Protein AF-A0A258KCN8-F1 (afdb_monomer)

Nearest PDB structures (foldseek):
  7v21-assembly1_D  TM=8.436E-01  e=1.315E-02  Homo sapiens
  7ulw-assembly1_A  TM=8.092E-01  e=1.232E-02  Homo sapiens
  7v1y-assembly1_B  TM=7.866E-01  e=1.232E-02  Homo sapiens

Foldseek 3Di:
DDDDDDPVRDDDPPDPPDPPDDDPDPDDDPPVVVVVVVVVVVVVPPPDPDDPDDPDPDDPPPPPPPPPPPPPPDPFPPQDPDPDPDDVVVVVVVVVVVCVPPVCAKDWDWDDDPNHTNDTDIDHFPDPPPGHGDDSPDDDPPPPVVLVVVLVVVVVCCVVVVDPQQQQQVVVVDPDADPPRCSNRDGNVNVSD

Structure (mmCIF, N/CA/C/O backbone):
data_AF-A0A258KCN8-F1
#
_entry.id   AF-A0A258KCN8-F1
#
loop_
_atom_site.group_PDB
_atom_site.id
_atom_site.type_symbol
_atom_site.label_atom_id
_atom_site.label_alt_id
_atom_site.label_comp_id
_atom_site.label_asym_id
_atom_site.label_entity_id
_atom_site.label_seq_id
_atom_site.pdbx_PDB_ins_code
_atom_site.Cartn_x
_atom_site.Cartn_y
_atom_site.Cartn_z
_atom_site.occupancy
_atom_site.B_iso_or_equiv
_atom_site.auth_seq_id
_atom_site.auth_comp_id
_atom_site.auth_asym_id
_atom_site.auth_atom_id
_atom_site.pdbx_PDB_model_num
ATOM 1 N N . MET A 1 1 ? 23.988 46.958 19.325 1.00 47.16 1 MET A N 1
ATOM 2 C CA . MET A 1 1 ? 23.108 45.944 19.955 1.00 47.16 1 MET A CA 1
ATOM 3 C C . MET A 1 1 ? 23.119 46.147 21.466 1.00 47.16 1 MET A C 1
ATOM 5 O O . MET A 1 1 ? 24.078 45.769 22.125 1.00 47.16 1 MET A O 1
ATOM 9 N N . LEU A 1 2 ? 22.105 46.834 21.996 1.00 45.28 2 LEU A N 1
ATOM 10 C CA . LEU A 1 2 ? 22.020 47.276 23.393 1.00 45.28 2 LEU A CA 1
ATOM 11 C C . LEU A 1 2 ? 21.105 46.321 24.177 1.00 45.28 2 LEU A C 1
ATOM 13 O O . LEU A 1 2 ? 19.965 46.102 23.778 1.00 45.28 2 LEU A O 1
ATOM 17 N N . ARG A 1 3 ? 21.610 45.726 25.265 1.00 49.94 3 ARG A N 1
ATOM 18 C CA . ARG A 1 3 ? 20.815 44.900 26.195 1.00 49.94 3 ARG A CA 1
ATOM 19 C C . ARG A 1 3 ? 20.128 45.801 27.235 1.00 49.94 3 ARG A C 1
ATOM 21 O O . ARG A 1 3 ? 20.777 46.734 27.710 1.00 49.94 3 ARG A O 1
ATOM 28 N N . PRO A 1 4 ? 18.875 45.524 27.634 1.00 44.56 4 PRO A N 1
ATOM 29 C CA . PRO A 1 4 ? 18.166 46.359 28.600 1.00 44.56 4 PRO A CA 1
ATOM 30 C C . PRO A 1 4 ? 18.751 46.219 30.021 1.00 44.56 4 PRO A C 1
ATOM 32 O O . PRO A 1 4 ? 19.097 45.121 30.460 1.00 44.56 4 PRO A O 1
ATOM 35 N N . ARG A 1 5 ? 18.866 47.354 30.725 1.00 50.06 5 ARG A N 1
ATOM 36 C CA . ARG A 1 5 ? 19.244 47.521 32.145 1.00 50.06 5 ARG A CA 1
ATOM 37 C C . ARG A 1 5 ? 18.033 48.067 32.913 1.00 50.06 5 ARG A C 1
ATOM 39 O O . ARG A 1 5 ? 17.264 48.827 32.334 1.00 50.06 5 ARG A O 1
ATOM 46 N N . ASP A 1 6 ? 17.878 47.708 34.189 1.00 64.88 6 ASP A N 1
ATOM 47 C CA . ASP A 1 6 ? 16.866 48.326 35.060 1.00 64.88 6 ASP A CA 1
ATOM 48 C C . ASP A 1 6 ? 17.313 49.708 35.577 1.00 64.88 6 ASP A C 1
ATOM 50 O O . ASP A 1 6 ? 18.491 50.074 35.502 1.00 64.88 6 ASP A O 1
ATOM 54 N N . SER A 1 7 ? 16.359 50.473 36.110 1.00 59.12 7 SER A N 1
ATOM 55 C CA . SER A 1 7 ? 16.511 51.855 36.586 1.00 59.12 7 SER A CA 1
ATOM 56 C C . SER A 1 7 ? 17.339 52.021 37.872 1.00 59.12 7 SER A C 1
ATOM 58 O O . SER A 1 7 ? 17.475 53.139 38.360 1.00 59.12 7 SER A O 1
ATOM 60 N N . ALA A 1 8 ? 17.940 50.952 38.405 1.00 63.31 8 ALA A N 1
ATOM 61 C CA . ALA A 1 8 ? 18.828 50.997 39.569 1.00 63.31 8 ALA A CA 1
ATOM 62 C C . ALA A 1 8 ? 20.233 50.427 39.285 1.00 63.31 8 ALA A C 1
ATOM 64 O O . ALA A 1 8 ? 21.029 50.257 40.210 1.00 63.31 8 ALA A O 1
ATOM 65 N N . GLY A 1 9 ? 20.567 50.121 38.024 1.00 54.16 9 GLY A N 1
ATOM 66 C CA . GLY A 1 9 ? 21.931 49.777 37.606 1.00 54.16 9 GLY A CA 1
ATOM 67 C C . GLY A 1 9 ? 22.470 48.441 38.135 1.00 54.16 9 GLY A C 1
ATOM 68 O O . GLY A 1 9 ? 23.675 48.189 38.035 1.00 54.16 9 GLY A O 1
ATOM 69 N N . ARG A 1 10 ? 21.618 47.555 38.669 1.00 59.81 10 ARG A N 1
ATOM 70 C CA . ARG A 1 10 ? 22.047 46.276 39.265 1.00 59.81 10 ARG A CA 1
ATOM 71 C C . ARG A 1 10 ? 21.949 45.117 38.266 1.00 59.81 10 ARG A C 1
ATOM 73 O O . ARG A 1 10 ? 20.995 44.994 37.506 1.00 59.81 10 ARG A O 1
ATOM 80 N N . ARG A 1 11 ? 22.969 44.245 38.248 1.00 49.25 11 ARG A N 1
ATOM 81 C CA . ARG A 1 11 ? 22.990 43.034 37.404 1.00 49.25 11 ARG A CA 1
ATOM 82 C C . ARG A 1 11 ? 22.007 42.001 37.962 1.00 49.25 11 ARG A C 1
ATOM 84 O O . ARG A 1 11 ? 22.164 41.563 39.097 1.00 49.25 11 ARG A O 1
ATOM 91 N N . LEU A 1 12 ? 21.045 41.567 37.148 1.00 48.22 12 LEU A N 1
ATOM 92 C CA . LEU A 1 12 ? 20.122 40.481 37.481 1.00 48.22 12 LEU A CA 1
ATOM 93 C C . LEU A 1 12 ? 20.817 39.116 37.338 1.00 48.22 12 LEU A C 1
ATOM 95 O O . LEU A 1 12 ? 20.734 38.468 36.297 1.00 48.22 12 LEU A O 1
ATOM 99 N N . THR A 1 13 ? 21.496 38.649 38.384 1.00 45.25 13 THR A N 1
ATOM 100 C CA . THR A 1 13 ? 21.876 37.236 38.524 1.00 45.25 13 THR A CA 1
ATOM 101 C C . THR A 1 13 ? 20.732 36.482 39.199 1.00 45.25 13 THR A C 1
ATOM 103 O O . THR A 1 13 ? 20.662 36.355 40.419 1.00 45.25 13 THR A O 1
ATOM 106 N N . LYS A 1 14 ? 19.787 35.982 38.395 1.00 42.34 14 LYS A N 1
ATOM 107 C CA . LYS A 1 14 ? 18.706 35.110 38.875 1.00 42.34 14 LYS A CA 1
ATOM 108 C C . LYS A 1 14 ? 19.284 33.714 39.146 1.00 42.34 14 LYS A C 1
ATOM 110 O O . LYS A 1 14 ? 19.307 32.854 38.273 1.00 42.34 14 LYS A O 1
ATOM 115 N N . PHE A 1 15 ? 19.801 33.509 40.355 1.00 43.78 15 PHE A N 1
ATOM 116 C CA . PHE A 1 15 ? 20.176 32.191 40.867 1.00 43.78 15 PHE A CA 1
ATOM 117 C C . PHE A 1 15 ? 18.901 31.374 41.120 1.00 43.78 15 PHE A C 1
ATOM 119 O O . PHE A 1 15 ? 18.208 31.570 42.118 1.00 43.78 15 PHE A O 1
ATOM 126 N N . TYR A 1 16 ? 18.579 30.447 40.217 1.00 40.47 16 TYR A N 1
ATOM 127 C CA . TYR A 1 16 ? 17.608 29.390 40.495 1.00 40.47 16 TYR A CA 1
ATOM 128 C C . TYR A 1 16 ? 18.263 28.380 41.443 1.00 40.47 16 TYR A C 1
ATOM 130 O O . TYR A 1 16 ? 19.015 27.502 41.030 1.00 40.47 16 TYR A O 1
ATOM 138 N N . ARG A 1 17 ? 18.017 28.536 42.747 1.00 43.03 17 ARG A N 1
ATOM 139 C CA . ARG A 1 17 ? 18.417 27.559 43.762 1.00 43.03 17 ARG A CA 1
ATOM 140 C C . ARG A 1 17 ? 17.334 26.487 43.841 1.00 43.03 17 ARG A C 1
ATOM 142 O O . ARG A 1 17 ? 16.373 26.614 44.596 1.00 43.03 17 ARG A O 1
ATOM 149 N N . THR A 1 18 ? 17.470 25.445 43.031 1.00 41.31 18 THR A N 1
ATOM 150 C CA . THR A 1 18 ? 16.631 24.248 43.111 1.00 41.31 18 THR A CA 1
ATOM 151 C C . THR A 1 18 ? 16.835 23.615 44.488 1.00 41.31 18 THR A C 1
ATOM 153 O O . THR A 1 18 ? 17.945 23.203 44.830 1.00 41.31 18 THR A O 1
ATOM 156 N N . ARG A 1 19 ? 15.785 23.559 45.317 1.00 41.31 19 ARG A N 1
ATOM 157 C CA . ARG A 1 19 ? 15.800 22.734 46.531 1.00 41.31 19 ARG A CA 1
ATOM 158 C C . ARG A 1 19 ? 15.750 21.273 46.094 1.00 41.31 19 ARG A C 1
ATOM 160 O O . ARG A 1 19 ? 14.682 20.747 45.804 1.00 41.31 19 ARG A O 1
ATOM 167 N N . VAL A 1 20 ? 16.909 20.630 46.024 1.00 49.72 20 VAL A N 1
ATOM 168 C CA . VAL A 1 20 ? 17.001 19.168 46.000 1.00 49.72 20 VAL A CA 1
ATOM 169 C C . VAL A 1 20 ? 16.517 18.658 47.354 1.00 49.72 20 VAL A C 1
ATOM 171 O O . VAL A 1 20 ? 17.131 18.920 48.385 1.00 49.72 20 VAL A O 1
ATOM 174 N N . ASN A 1 21 ? 15.363 17.998 47.344 1.00 36.00 21 ASN A N 1
ATOM 175 C CA . ASN A 1 21 ? 14.762 17.372 48.510 1.00 36.00 21 ASN A CA 1
ATOM 176 C C . ASN A 1 21 ? 15.566 16.106 48.848 1.00 36.00 21 ASN A C 1
ATOM 178 O O . ASN A 1 21 ? 15.483 15.097 48.147 1.00 36.00 21 ASN A O 1
ATOM 182 N N . THR A 1 22 ? 16.402 16.171 49.880 1.00 45.72 22 THR A N 1
ATOM 183 C CA . THR A 1 22 ? 17.161 15.032 50.397 1.00 45.72 22 THR A CA 1
ATOM 184 C C . THR A 1 22 ? 16.231 14.119 51.195 1.00 45.72 22 THR A C 1
ATOM 186 O O . THR A 1 22 ? 16.030 14.293 52.394 1.00 45.72 22 THR A O 1
ATOM 189 N N . TYR A 1 23 ? 15.673 13.101 50.538 1.00 45.28 23 TYR A N 1
ATOM 190 C CA . TYR A 1 23 ? 15.066 11.968 51.234 1.00 45.28 23 TYR A CA 1
ATOM 191 C C . TYR A 1 23 ? 16.173 11.100 51.846 1.00 45.28 23 TYR A C 1
ATOM 193 O O . TYR A 1 23 ? 16.849 10.336 51.157 1.00 45.28 23 TYR A O 1
ATOM 201 N N . ALA A 1 24 ? 16.368 11.218 53.159 1.00 43.59 24 ALA A N 1
ATOM 202 C CA . ALA A 1 24 ? 17.239 10.340 53.930 1.00 43.59 24 ALA A CA 1
ATOM 203 C C . ALA A 1 24 ? 16.621 8.931 54.017 1.00 43.59 24 ALA A C 1
ATOM 205 O O . ALA A 1 24 ? 15.808 8.628 54.891 1.00 43.59 24 ALA A O 1
ATOM 206 N N . PHE A 1 25 ? 17.000 8.050 53.089 1.00 42.44 25 PHE A N 1
ATOM 207 C CA . PHE A 1 25 ? 16.607 6.643 53.102 1.00 42.44 25 PHE A CA 1
ATOM 208 C C . PHE A 1 25 ? 17.430 5.883 54.152 1.00 42.44 25 PHE A C 1
ATOM 210 O O . PHE A 1 25 ? 18.577 5.491 53.930 1.00 42.44 25 PHE A O 1
ATOM 217 N N . ARG A 1 26 ? 16.839 5.690 55.334 1.00 46.94 26 ARG A N 1
ATOM 218 C CA . ARG A 1 26 ? 17.408 4.930 56.454 1.00 46.94 26 ARG A CA 1
ATOM 219 C C . ARG A 1 26 ? 17.567 3.451 56.062 1.00 46.94 26 ARG A C 1
ATOM 221 O O . ARG A 1 26 ? 16.619 2.674 56.140 1.00 46.94 26 ARG A O 1
ATOM 228 N N . ARG A 1 27 ? 18.769 3.046 55.634 1.00 48.97 27 ARG A N 1
ATOM 229 C CA . ARG A 1 27 ? 19.100 1.647 55.303 1.00 48.97 27 ARG A CA 1
ATOM 230 C C . ARG A 1 27 ? 19.100 0.783 56.572 1.00 48.97 27 ARG A C 1
ATOM 232 O O . ARG A 1 27 ? 19.994 0.900 57.403 1.00 48.97 27 ARG A O 1
ATOM 239 N N . ARG A 1 28 ? 18.110 -0.106 56.717 1.00 56.22 28 ARG A N 1
ATOM 240 C CA . ARG A 1 28 ? 18.163 -1.229 57.673 1.00 56.22 28 ARG A CA 1
ATOM 241 C C . ARG A 1 28 ? 18.931 -2.402 57.035 1.00 56.22 28 ARG A C 1
ATOM 243 O O . ARG A 1 28 ? 18.707 -2.681 55.856 1.00 56.22 28 ARG A O 1
ATOM 250 N N . PRO A 1 29 ? 19.825 -3.092 57.761 1.00 43.72 29 PRO A N 1
ATOM 251 C CA . PRO A 1 29 ? 20.709 -4.092 57.169 1.00 43.72 29 PRO A CA 1
ATOM 252 C C . PRO A 1 29 ? 19.953 -5.419 56.930 1.00 43.72 29 PRO A C 1
ATOM 254 O O . PRO A 1 29 ? 19.436 -6.027 57.865 1.00 43.72 29 PRO A O 1
ATOM 257 N N . ARG A 1 30 ? 19.889 -5.871 55.665 1.00 59.44 30 ARG A N 1
ATOM 258 C CA . ARG A 1 30 ? 19.109 -7.040 55.170 1.00 59.44 30 ARG A CA 1
ATOM 259 C C . ARG A 1 30 ? 19.864 -8.384 55.196 1.00 59.44 30 ARG A C 1
ATOM 261 O O . ARG A 1 30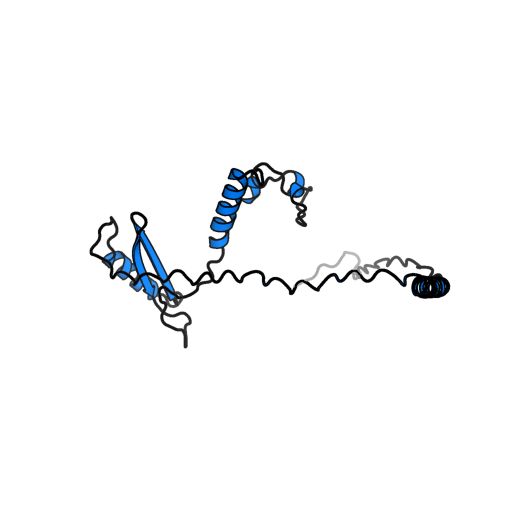 ? 19.440 -9.352 54.578 1.00 59.44 30 ARG A O 1
ATOM 268 N N . TRP A 1 31 ? 20.977 -8.468 55.913 1.00 52.16 31 TRP A N 1
ATOM 269 C CA . TRP A 1 31 ? 21.798 -9.681 56.030 1.00 52.16 31 TRP A CA 1
ATOM 270 C C . TRP A 1 31 ? 21.133 -10.842 56.793 1.00 52.16 31 TRP A C 1
ATOM 272 O O . TRP A 1 31 ? 21.469 -11.995 56.555 1.00 52.16 31 TRP A O 1
ATOM 282 N N . ARG A 1 32 ? 20.133 -10.578 57.647 1.00 53.28 32 ARG A N 1
ATOM 283 C CA . ARG A 1 32 ? 19.445 -11.636 58.418 1.00 53.28 32 ARG A CA 1
ATOM 284 C C . ARG A 1 32 ? 18.395 -12.413 57.610 1.00 53.28 32 ARG A C 1
ATOM 286 O O . ARG A 1 32 ? 18.077 -13.539 57.964 1.00 53.28 32 ARG A O 1
ATOM 293 N N . THR A 1 33 ? 17.888 -11.853 56.508 1.00 53.00 33 THR A N 1
ATOM 294 C CA . THR A 1 33 ? 16.884 -12.515 55.650 1.00 53.00 33 THR A CA 1
ATOM 295 C C . THR A 1 33 ? 17.495 -13.420 54.581 1.00 53.00 33 THR A C 1
ATOM 297 O O . THR A 1 33 ? 16.805 -14.290 54.065 1.00 53.00 33 THR A O 1
ATOM 300 N N . ALA A 1 34 ? 18.783 -13.253 54.265 1.00 51.50 34 ALA A N 1
ATOM 301 C CA . ALA A 1 34 ? 19.470 -14.102 53.292 1.00 51.50 34 ALA A CA 1
ATOM 302 C C . ALA A 1 34 ? 19.767 -15.509 53.849 1.00 51.50 34 ALA A C 1
ATOM 304 O O . ALA A 1 34 ? 19.692 -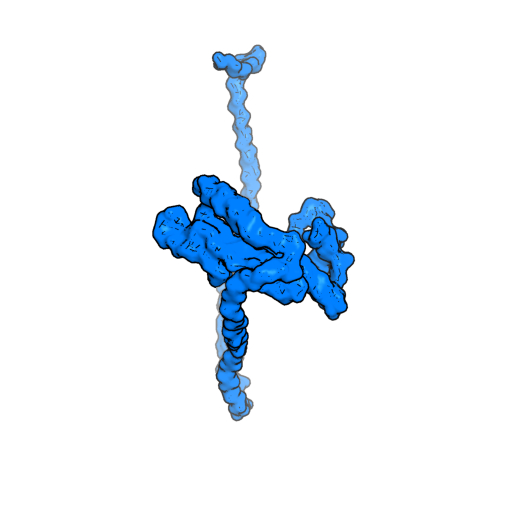16.487 53.115 1.00 51.50 34 ALA A O 1
ATOM 305 N N . ALA A 1 35 ? 20.026 -15.631 55.156 1.00 51.53 35 ALA A N 1
ATOM 306 C CA . ALA A 1 35 ? 20.353 -16.912 55.788 1.00 51.53 35 ALA A CA 1
ATOM 307 C C . ALA A 1 35 ? 19.143 -17.860 55.926 1.00 51.53 35 ALA A C 1
ATOM 309 O O . ALA A 1 35 ? 19.304 -19.075 55.862 1.00 51.53 35 ALA A O 1
ATOM 310 N N . ALA A 1 36 ? 17.925 -17.325 56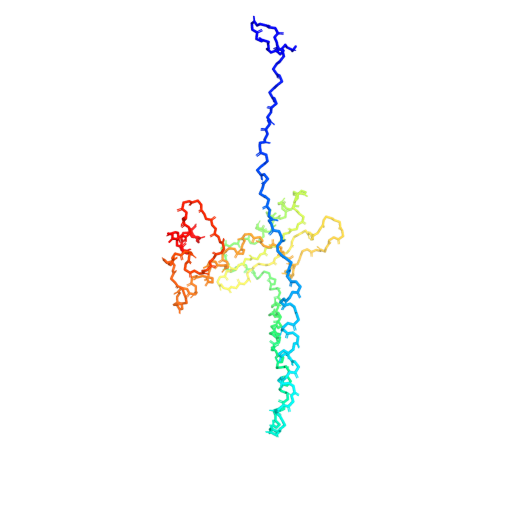.063 1.00 49.41 36 ALA A N 1
ATOM 311 C CA . ALA A 1 36 ? 16.719 -18.139 56.244 1.00 49.41 36 ALA A CA 1
ATOM 312 C C . ALA A 1 36 ? 16.231 -18.803 54.941 1.00 49.41 36 ALA A C 1
ATOM 314 O O . ALA A 1 36 ? 15.668 -19.892 54.983 1.00 49.41 36 ALA A O 1
ATOM 315 N N . VAL A 1 37 ? 16.477 -18.186 53.779 1.00 53.41 37 VAL A N 1
ATOM 316 C CA . VAL A 1 37 ? 16.050 -18.735 52.476 1.00 53.41 37 VAL A CA 1
ATOM 317 C C . VAL A 1 37 ? 16.949 -19.895 52.034 1.00 53.41 37 VAL A C 1
ATOM 319 O O . VAL A 1 37 ? 16.462 -20.860 51.452 1.00 53.41 37 VAL A O 1
ATOM 322 N N . VAL A 1 38 ? 18.242 -19.859 52.375 1.00 54.91 38 VAL A N 1
ATOM 323 C CA . VAL A 1 38 ? 19.197 -20.923 52.012 1.00 54.91 38 VAL A CA 1
ATOM 324 C C . VAL A 1 38 ? 18.914 -22.231 52.770 1.00 54.91 38 VAL A C 1
ATOM 326 O O . VAL A 1 38 ? 19.078 -23.309 52.205 1.00 54.91 38 VAL A O 1
ATOM 329 N N . ALA A 1 39 ? 18.406 -22.165 54.005 1.00 49.97 39 ALA A N 1
ATOM 330 C CA . ALA A 1 39 ? 18.105 -23.359 54.802 1.00 49.97 39 ALA A CA 1
ATOM 331 C C . ALA A 1 39 ? 16.847 -24.123 54.331 1.00 49.97 39 ALA A C 1
ATOM 333 O O . ALA A 1 39 ? 16.797 -25.346 54.440 1.00 49.97 39 ALA A O 1
ATOM 334 N N . VAL A 1 40 ? 15.848 -23.436 53.761 1.00 53.16 40 VAL A N 1
ATOM 335 C CA . VAL A 1 40 ? 14.601 -24.080 53.294 1.00 53.16 40 VAL A CA 1
ATOM 336 C C . VAL A 1 40 ? 14.809 -24.837 51.976 1.00 53.16 40 VAL A C 1
ATOM 338 O O . VAL A 1 40 ? 14.207 -25.888 51.770 1.00 53.16 40 VAL A O 1
ATOM 341 N N . VAL A 1 41 ? 15.722 -24.374 51.115 1.00 53.62 41 VAL A N 1
ATOM 342 C CA . VAL A 1 41 ? 16.049 -25.061 49.851 1.00 53.62 41 VAL A CA 1
ATOM 343 C C . VAL A 1 41 ? 16.805 -26.377 50.096 1.00 53.62 41 VAL A C 1
ATOM 345 O O . VAL A 1 41 ? 16.635 -27.327 49.337 1.00 53.62 41 VAL A O 1
ATOM 348 N N . ALA A 1 42 ? 17.569 -26.486 51.188 1.00 48.00 42 ALA A N 1
ATOM 349 C CA . ALA A 1 42 ? 18.304 -27.706 51.529 1.00 48.00 42 ALA A CA 1
ATOM 350 C C . ALA A 1 42 ? 17.422 -28.819 52.140 1.00 48.00 42 ALA A C 1
ATOM 352 O O . ALA A 1 42 ? 17.746 -29.995 51.999 1.00 48.00 42 ALA A O 1
ATOM 353 N N . ALA A 1 43 ? 16.293 -28.482 52.778 1.00 46.59 43 ALA A N 1
ATOM 354 C CA . ALA A 1 43 ? 15.449 -29.457 53.484 1.00 46.59 43 ALA A CA 1
ATOM 355 C C . ALA A 1 43 ? 14.399 -30.161 52.597 1.00 46.59 43 ALA A C 1
ATOM 357 O O . ALA A 1 43 ? 13.915 -31.230 52.958 1.00 46.59 43 ALA A O 1
ATOM 358 N N . VAL A 1 44 ? 14.073 -29.619 51.418 1.00 51.75 44 VAL A N 1
ATOM 359 C CA . VAL A 1 44 ? 13.162 -30.280 50.453 1.00 51.75 44 VAL A CA 1
ATOM 360 C C . VAL A 1 44 ? 13.914 -31.271 49.542 1.00 51.75 44 VAL A C 1
ATOM 362 O O . VAL A 1 44 ? 13.303 -32.094 48.868 1.00 51.75 44 VAL A O 1
ATOM 365 N N . GLY A 1 45 ? 15.252 -31.272 49.578 1.00 42.91 45 GLY A N 1
ATOM 366 C CA . GLY A 1 45 ? 16.107 -32.141 48.762 1.00 42.91 45 GLY A CA 1
ATOM 367 C C . GLY A 1 45 ? 16.246 -33.602 49.217 1.00 42.91 45 GLY A C 1
ATOM 368 O O . GLY A 1 45 ? 16.980 -34.340 48.569 1.00 42.91 45 GLY A O 1
ATOM 369 N N . ALA A 1 46 ? 15.588 -34.046 50.297 1.00 47.25 46 ALA A N 1
ATOM 370 C CA . ALA A 1 46 ? 15.880 -35.355 50.907 1.00 47.25 46 ALA A CA 1
ATOM 371 C C . ALA A 1 46 ? 14.678 -36.295 51.154 1.00 47.25 46 ALA A C 1
ATOM 373 O O . ALA A 1 46 ? 14.868 -37.354 51.745 1.00 47.25 46 ALA A O 1
ATOM 374 N N . ALA A 1 47 ? 13.457 -35.980 50.699 1.00 51.00 47 ALA A N 1
ATOM 375 C CA . ALA A 1 47 ? 12.269 -36.797 51.016 1.00 51.00 47 ALA A CA 1
ATOM 376 C C . ALA A 1 47 ? 11.322 -37.041 49.823 1.00 51.00 47 ALA A C 1
ATOM 378 O O . ALA A 1 47 ? 10.116 -36.839 49.922 1.00 51.00 47 ALA A O 1
ATOM 379 N N . GLY A 1 48 ? 11.863 -37.489 48.687 1.00 40.00 48 GLY A N 1
ATOM 380 C CA . GLY A 1 48 ? 11.063 -37.789 47.493 1.00 40.00 48 GLY A CA 1
ATOM 381 C C . GLY A 1 48 ? 11.695 -38.814 46.555 1.00 40.00 48 GLY A C 1
ATOM 382 O O . GLY A 1 48 ? 11.711 -38.607 45.346 1.00 40.00 48 GLY A O 1
ATOM 383 N N . LEU A 1 49 ? 12.256 -39.904 47.091 1.00 49.09 49 LEU A N 1
ATOM 384 C CA . LEU A 1 49 ? 12.523 -41.107 46.298 1.00 49.09 49 LEU A CA 1
ATOM 385 C C . LEU A 1 49 ? 11.220 -41.912 46.154 1.00 49.09 49 LEU A C 1
ATOM 387 O O . LEU A 1 49 ? 10.495 -42.084 47.128 1.00 49.09 49 LEU A O 1
ATOM 391 N N . THR A 1 50 ? 11.006 -42.479 44.962 1.00 49.56 50 THR A N 1
ATOM 392 C CA . THR A 1 50 ? 9.906 -43.372 44.524 1.00 49.56 50 THR A CA 1
ATOM 393 C C . THR A 1 50 ? 8.659 -42.681 43.945 1.00 49.56 50 THR A C 1
ATOM 395 O O . THR A 1 50 ? 7.704 -42.385 44.640 1.00 49.56 50 THR A O 1
ATOM 398 N N . VAL A 1 51 ? 8.677 -42.385 42.637 1.00 46.06 51 VAL A N 1
ATOM 399 C CA . VAL A 1 51 ? 7.972 -43.122 41.560 1.00 46.06 51 VAL A CA 1
ATOM 400 C C . VAL A 1 51 ? 8.544 -42.602 40.232 1.00 46.06 51 VAL A C 1
ATOM 402 O O . VAL A 1 51 ? 8.104 -41.592 39.690 1.00 46.06 51 VAL A O 1
ATOM 405 N N . SER A 1 52 ? 9.558 -43.292 39.699 1.00 43.88 52 SER A N 1
ATOM 406 C CA . SER A 1 52 ? 9.979 -43.124 38.302 1.00 43.88 52 SER A CA 1
ATOM 407 C C . SER A 1 52 ? 8.913 -43.741 37.398 1.00 43.88 52 SER A C 1
ATOM 409 O O . SER A 1 52 ? 8.940 -44.934 37.108 1.00 43.88 52 SER A O 1
ATOM 411 N N . ARG A 1 53 ? 7.949 -42.926 36.961 1.00 41.56 53 ARG A N 1
ATOM 412 C CA . ARG A 1 53 ? 7.194 -43.186 35.732 1.00 41.56 53 ARG A CA 1
ATOM 413 C C . ARG A 1 53 ? 7.923 -42.469 34.604 1.00 41.56 53 ARG A C 1
ATOM 415 O O . ARG A 1 53 ? 8.051 -41.249 34.627 1.00 41.56 53 ARG A O 1
ATOM 422 N N . CYS A 1 54 ? 8.424 -43.246 33.649 1.00 38.84 54 CYS A N 1
ATOM 423 C CA . CYS A 1 54 ? 9.078 -42.769 32.440 1.00 38.84 54 CYS A CA 1
ATOM 424 C C . CYS A 1 54 ? 8.147 -41.834 31.657 1.00 38.84 54 CYS A C 1
ATOM 426 O O . CYS A 1 54 ? 7.301 -42.283 30.888 1.00 38.84 54 CYS A O 1
ATOM 428 N N . VAL A 1 55 ? 8.321 -40.527 31.835 1.00 44.72 55 VAL A N 1
ATOM 429 C CA . VAL A 1 55 ? 7.880 -39.527 30.866 1.00 44.72 55 VAL A CA 1
ATOM 430 C C . VAL A 1 55 ? 9.055 -39.334 29.919 1.00 44.72 55 VAL A C 1
ATOM 432 O O . VAL A 1 55 ? 10.048 -38.692 30.254 1.00 44.72 55 VAL A O 1
ATOM 435 N N . ALA A 1 56 ? 8.978 -39.987 28.761 1.00 49.38 56 ALA A N 1
ATOM 436 C CA . ALA A 1 56 ? 9.935 -39.793 27.684 1.00 49.38 56 ALA A CA 1
ATOM 437 C C . ALA A 1 56 ? 9.923 -38.313 27.252 1.00 49.38 56 ALA A C 1
ATOM 439 O O . ALA A 1 56 ? 8.838 -37.745 27.083 1.00 49.38 56 ALA A O 1
ATOM 440 N N . PRO A 1 57 ? 11.083 -37.664 27.058 1.00 43.09 57 PRO A N 1
ATOM 441 C CA . PRO A 1 57 ? 11.115 -36.301 26.554 1.00 43.09 57 PRO A CA 1
ATOM 442 C C . PRO A 1 57 ? 10.601 -36.299 25.108 1.00 43.09 57 PRO A C 1
ATOM 444 O O . PRO A 1 57 ? 11.255 -36.816 24.201 1.00 43.09 57 PRO A O 1
ATOM 447 N N . LYS A 1 58 ? 9.409 -35.730 24.886 1.00 31.91 58 LYS A N 1
ATOM 448 C CA . LYS A 1 58 ? 8.890 -35.457 23.542 1.00 31.91 58 LYS A CA 1
ATOM 449 C C . LYS A 1 58 ? 9.849 -34.448 22.898 1.00 31.91 58 LYS A C 1
ATOM 451 O O . LYS A 1 58 ? 9.933 -33.302 23.336 1.00 31.91 58 LYS A O 1
ATOM 456 N N . LYS A 1 59 ? 10.625 -34.922 21.917 1.00 29.66 59 LYS A N 1
ATOM 457 C CA . LYS A 1 59 ? 11.486 -34.134 21.020 1.00 29.66 5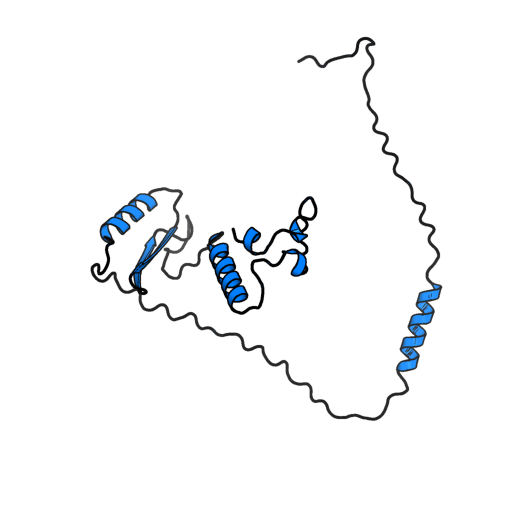9 LYS A CA 1
ATOM 458 C C . LYS A 1 59 ? 10.752 -32.838 20.644 1.00 29.66 59 LYS A C 1
ATOM 460 O O . LYS A 1 59 ? 9.563 -32.948 20.343 1.00 29.66 59 LYS A O 1
ATOM 465 N N . PRO A 1 60 ? 11.401 -31.655 20.671 1.00 39.94 60 PRO A N 1
ATOM 466 C CA . PRO A 1 60 ? 10.748 -30.414 20.284 1.00 39.94 60 PRO A CA 1
ATOM 467 C C . PRO A 1 60 ? 10.165 -30.621 18.893 1.00 39.94 60 PRO A C 1
ATOM 469 O O . PRO A 1 60 ? 10.883 -30.863 17.921 1.00 39.94 60 PRO A O 1
ATOM 472 N N . GLU A 1 61 ? 8.840 -30.647 18.869 1.00 40.44 61 GLU A N 1
ATOM 473 C CA . GLU A 1 61 ? 8.025 -30.730 17.680 1.00 40.44 61 GLU A CA 1
ATOM 474 C C . GLU A 1 61 ? 8.367 -29.464 16.915 1.00 40.44 61 GLU A C 1
ATOM 476 O O . GLU A 1 61 ? 8.028 -28.358 17.333 1.00 40.44 61 GLU A O 1
ATOM 481 N N . GLN A 1 62 ? 9.203 -29.639 15.889 1.00 42.50 62 GLN A N 1
ATOM 482 C CA . GLN A 1 62 ? 9.521 -28.611 14.923 1.00 42.50 62 GLN A CA 1
ATOM 483 C C . GLN A 1 62 ? 8.187 -28.019 14.501 1.00 42.50 62 GLN A C 1
ATOM 485 O O . GLN A 1 62 ? 7.418 -28.675 13.800 1.00 42.50 62 GLN A O 1
ATOM 490 N N . THR A 1 63 ? 7.913 -26.797 14.958 1.00 40.09 63 THR A N 1
ATOM 491 C CA . THR A 1 63 ? 6.964 -25.907 14.313 1.00 40.09 63 THR A CA 1
ATOM 492 C C . THR A 1 63 ? 7.333 -25.976 12.849 1.00 40.09 63 THR A C 1
ATOM 494 O O . THR A 1 63 ? 8.426 -25.542 12.475 1.00 40.09 63 THR A O 1
ATOM 497 N N . ALA A 1 64 ? 6.499 -26.665 12.070 1.00 38.94 64 ALA A N 1
ATOM 498 C CA . ALA A 1 64 ? 6.712 -26.838 10.655 1.00 38.94 64 ALA A CA 1
ATOM 499 C C . ALA A 1 64 ? 6.966 -25.438 10.114 1.00 38.94 64 ALA A C 1
ATOM 501 O O . ALA A 1 64 ? 6.098 -24.565 10.188 1.00 38.94 64 ALA A O 1
ATOM 502 N N . ALA A 1 65 ? 8.199 -25.202 9.668 1.00 39.09 65 ALA A N 1
ATOM 503 C CA . ALA A 1 65 ? 8.484 -24.052 8.852 1.00 39.09 65 ALA A CA 1
ATOM 504 C C . ALA A 1 65 ? 7.444 -24.125 7.741 1.00 39.09 65 ALA A C 1
ATOM 506 O O . ALA A 1 65 ? 7.384 -25.124 7.019 1.00 39.09 65 ALA A O 1
ATOM 507 N N . VAL A 1 66 ? 6.574 -23.121 7.672 1.00 39.72 66 VAL A N 1
ATOM 508 C CA . VAL A 1 66 ? 5.732 -22.910 6.508 1.00 39.72 66 VAL A CA 1
ATOM 509 C C . VAL A 1 66 ? 6.722 -22.660 5.380 1.00 39.72 66 VAL A C 1
ATOM 511 O O . VAL A 1 66 ? 7.152 -21.537 5.136 1.00 39.72 66 VAL A O 1
ATOM 514 N N . SER A 1 67 ? 7.162 -23.740 4.737 1.00 44.50 67 SER A N 1
ATOM 515 C CA . SER A 1 67 ? 7.810 -23.703 3.442 1.00 44.50 67 SER A CA 1
ATOM 516 C C . SER A 1 67 ? 6.695 -23.405 2.452 1.00 44.50 67 SER A C 1
ATOM 518 O O . SER A 1 67 ? 6.244 -24.255 1.692 1.00 44.50 67 SER A O 1
ATOM 520 N N . ALA A 1 68 ? 6.181 -22.178 2.525 1.00 48.69 68 ALA A N 1
ATOM 521 C CA . ALA A 1 68 ? 5.556 -21.567 1.380 1.00 48.69 68 ALA A CA 1
ATOM 522 C C . ALA A 1 68 ? 6.714 -21.323 0.417 1.00 48.69 68 ALA A C 1
ATOM 524 O O . ALA A 1 68 ? 7.419 -20.317 0.509 1.00 48.69 68 ALA A O 1
ATOM 525 N N . ALA A 1 69 ? 6.965 -22.297 -0.460 1.00 42.12 69 ALA A N 1
ATOM 526 C CA . ALA A 1 69 ? 7.644 -21.997 -1.705 1.00 42.12 69 ALA A CA 1
ATOM 527 C C . ALA A 1 69 ? 6.962 -20.737 -2.268 1.00 42.12 69 ALA A C 1
ATOM 529 O O . ALA A 1 69 ? 5.724 -20.704 -2.292 1.00 42.12 69 ALA A O 1
ATOM 530 N N . PRO A 1 70 ? 7.712 -19.680 -2.636 1.00 49.59 70 PRO A N 1
ATOM 531 C CA . PRO A 1 70 ? 7.094 -18.528 -3.270 1.00 49.59 70 PRO A CA 1
ATOM 532 C C . PRO A 1 70 ? 6.271 -19.065 -4.444 1.00 49.59 70 PRO A C 1
ATOM 534 O O . PRO A 1 70 ? 6.773 -19.952 -5.147 1.00 49.59 70 PRO A O 1
ATOM 537 N N . PRO A 1 71 ? 5.010 -18.623 -4.629 1.00 53.72 71 PRO A N 1
ATOM 538 C CA . PRO A 1 71 ? 4.254 -19.028 -5.802 1.00 53.72 71 PRO A CA 1
ATOM 539 C C . PRO A 1 71 ? 5.163 -18.763 -6.992 1.00 53.72 71 PRO A C 1
ATOM 541 O O . PRO A 1 71 ? 5.690 -17.655 -7.122 1.00 53.72 71 PRO A O 1
ATOM 544 N N . ALA A 1 72 ? 5.443 -19.811 -7.772 1.00 46.38 72 ALA A N 1
ATOM 545 C CA . ALA A 1 72 ? 6.245 -19.669 -8.969 1.00 46.38 72 ALA A CA 1
ATOM 546 C C . ALA A 1 72 ? 5.602 -18.534 -9.759 1.00 46.38 72 ALA A C 1
ATOM 548 O O . ALA A 1 72 ? 4.435 -18.640 -10.145 1.00 46.38 72 ALA A O 1
ATOM 549 N N . LEU A 1 73 ? 6.323 -17.418 -9.886 1.00 47.00 73 LEU A N 1
ATOM 550 C CA . LEU A 1 73 ? 5.884 -16.296 -10.693 1.00 47.00 73 LEU A CA 1
ATOM 551 C C . LEU A 1 73 ? 5.668 -16.891 -12.075 1.00 47.00 73 LEU A C 1
ATOM 553 O O . LEU A 1 73 ? 6.620 -17.347 -12.712 1.00 47.00 73 LEU A O 1
ATOM 557 N N . ALA A 1 74 ? 4.399 -17.006 -12.474 1.00 52.72 74 ALA A N 1
ATOM 558 C CA . ALA A 1 74 ? 4.064 -17.449 -13.811 1.00 52.72 74 ALA A CA 1
ATOM 559 C C . ALA A 1 74 ? 4.903 -16.605 -14.781 1.00 52.72 74 ALA A C 1
ATOM 561 O O . ALA A 1 74 ? 5.071 -15.406 -14.520 1.00 52.72 74 ALA A O 1
ATOM 562 N N . PRO A 1 75 ? 5.482 -17.210 -15.836 1.00 46.88 75 PRO A N 1
ATOM 563 C CA . PRO A 1 75 ? 6.326 -16.479 -16.766 1.00 46.88 75 PRO A CA 1
ATOM 564 C C . PRO A 1 75 ? 5.592 -15.211 -17.179 1.00 46.88 75 PRO A C 1
ATOM 566 O O . PRO A 1 75 ? 4.418 -15.284 -17.545 1.00 46.88 75 PRO A O 1
ATOM 569 N N . LEU A 1 76 ? 6.271 -14.066 -17.028 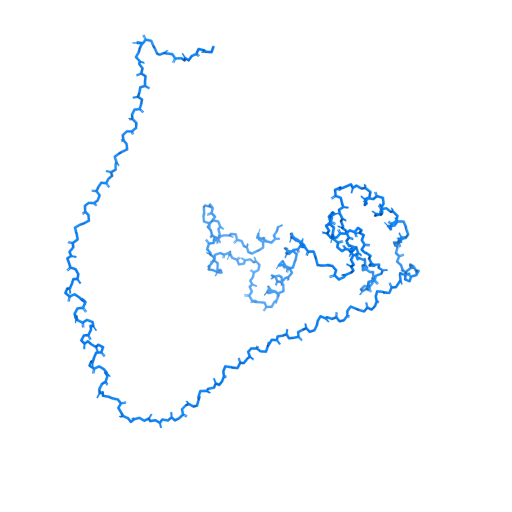1.00 48.88 76 LEU A N 1
ATOM 570 C CA . LEU A 1 76 ? 5.752 -12.754 -17.393 1.00 48.88 76 LEU A CA 1
ATOM 571 C C . LEU A 1 76 ? 5.190 -12.878 -18.807 1.00 48.88 76 LEU A C 1
ATOM 573 O O . LEU A 1 76 ? 5.945 -13.003 -19.772 1.00 48.88 76 LEU A O 1
ATOM 577 N N . VAL A 1 77 ? 3.864 -12.930 -18.914 1.00 51.56 77 VAL A N 1
ATOM 578 C CA . VAL A 1 77 ? 3.193 -12.965 -20.204 1.00 51.56 77 VAL A CA 1
ATOM 579 C C . VAL A 1 77 ? 3.595 -11.656 -20.869 1.00 51.56 77 VAL A C 1
ATOM 581 O O . VAL A 1 77 ? 3.300 -10.578 -20.349 1.00 51.56 77 VAL A O 1
ATOM 584 N N . ALA A 1 78 ? 4.367 -11.747 -21.958 1.00 52.94 78 ALA A N 1
ATOM 585 C CA . ALA A 1 78 ? 4.629 -10.600 -22.817 1.00 52.94 78 ALA A CA 1
ATOM 586 C C . ALA A 1 78 ? 3.272 -9.954 -23.104 1.00 52.94 78 ALA A C 1
ATOM 588 O O . ALA A 1 78 ? 2.344 -10.720 -23.359 1.00 52.94 78 ALA A O 1
ATOM 589 N N . PRO A 1 79 ? 3.127 -8.619 -23.003 1.00 52.94 79 PRO A N 1
ATOM 590 C CA . PRO A 1 79 ? 1.821 -7.973 -23.018 1.00 52.94 79 PRO A CA 1
ATOM 591 C C . PRO A 1 79 ? 1.067 -8.441 -24.257 1.00 52.94 79 PRO A C 1
ATOM 593 O O . PRO A 1 79 ? 1.378 -8.025 -25.377 1.00 52.94 79 PRO A O 1
ATOM 596 N N . GLU A 1 80 ? 0.128 -9.371 -24.063 1.00 52.31 80 GLU A N 1
ATOM 597 C CA . GLU A 1 80 ? -0.756 -9.784 -25.132 1.00 52.31 80 GLU A CA 1
ATOM 598 C C . GLU A 1 80 ? -1.494 -8.517 -25.520 1.00 52.31 80 GLU A C 1
ATOM 600 O O . GLU A 1 80 ? -1.980 -7.783 -24.658 1.00 52.31 80 GLU A O 1
ATOM 605 N N . THR A 1 81 ? -1.474 -8.214 -26.813 1.00 50.72 81 THR A N 1
ATOM 606 C CA . THR A 1 81 ? -2.159 -7.076 -27.418 1.00 50.72 81 THR A CA 1
ATOM 607 C C . THR A 1 81 ? -3.469 -6.792 -26.692 1.00 50.72 81 THR A C 1
ATOM 609 O O . THR A 1 81 ? -4.363 -7.636 -26.701 1.00 50.72 81 THR A O 1
ATOM 612 N N . SER A 1 82 ? -3.492 -5.634 -26.026 1.00 52.38 82 SER A N 1
ATOM 613 C CA . SER A 1 82 ? -4.570 -5.049 -25.232 1.00 52.38 82 SER A CA 1
ATOM 614 C C . SER A 1 82 ? -5.910 -5.796 -25.295 1.00 52.38 82 SER A C 1
ATOM 616 O O . SER A 1 82 ? -6.635 -5.710 -26.285 1.00 52.38 82 SER A O 1
ATOM 618 N N . ARG A 1 83 ? -6.262 -6.486 -24.205 1.00 59.00 83 ARG A N 1
ATOM 619 C CA . ARG A 1 83 ? -7.658 -6.853 -23.906 1.00 59.00 83 ARG A CA 1
ATOM 620 C C . ARG A 1 83 ? -8.365 -5.782 -23.055 1.00 59.00 83 ARG A C 1
ATOM 622 O O . ARG A 1 83 ? -9.527 -5.962 -22.714 1.00 59.00 83 ARG A O 1
ATOM 629 N N . GLY A 1 84 ? -7.672 -4.690 -22.724 1.00 62.44 84 GLY A N 1
ATOM 630 C CA . GLY A 1 84 ? -8.074 -3.688 -21.740 1.00 62.44 84 GLY A CA 1
ATOM 631 C C . GLY A 1 84 ? -8.265 -2.283 -22.310 1.00 62.44 84 GLY A C 1
ATOM 632 O O . GLY A 1 84 ? -7.982 -2.012 -23.476 1.00 62.44 84 GLY A O 1
ATOM 633 N N . GLN A 1 85 ? -8.735 -1.349 -21.481 1.00 75.44 85 GLN A N 1
ATOM 634 C CA . GLN A 1 85 ? -8.920 0.057 -21.888 1.00 75.44 85 GLN A CA 1
ATOM 635 C C . GLN A 1 85 ? -7.602 0.855 -21.921 1.00 75.44 85 GLN A C 1
ATOM 637 O O . GLN A 1 85 ? -7.587 2.028 -22.294 1.00 75.44 85 GLN A O 1
ATOM 642 N N . ILE A 1 86 ? -6.493 0.238 -21.510 1.00 87.44 86 ILE A N 1
ATOM 643 C CA . ILE A 1 86 ? -5.206 0.900 -21.306 1.00 87.44 86 ILE A CA 1
ATOM 644 C C . ILE A 1 86 ? -4.299 0.686 -22.524 1.00 87.44 86 ILE A C 1
ATOM 646 O O . ILE A 1 86 ?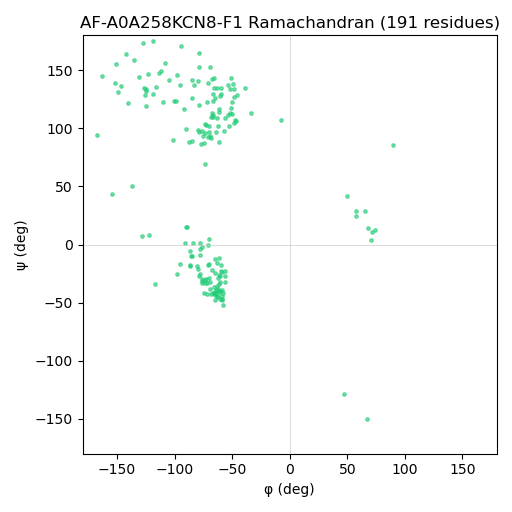 -3.968 -0.440 -22.893 1.00 87.44 86 ILE A O 1
ATOM 650 N N . ASP A 1 87 ? -3.823 1.780 -23.123 1.00 91.44 87 ASP A N 1
ATOM 651 C CA . ASP A 1 87 ? -2.748 1.724 -24.117 1.00 91.44 87 ASP A CA 1
ATOM 652 C C . ASP A 1 87 ? -1.387 1.584 -23.416 1.00 91.44 87 ASP A C 1
ATOM 654 O O . ASP A 1 87 ? -0.778 2.556 -22.955 1.00 91.44 87 ASP A O 1
ATOM 658 N N . TYR A 1 88 ? -0.894 0.347 -23.352 1.00 91.94 88 TYR A N 1
ATOM 659 C CA . TYR A 1 88 ? 0.377 0.016 -22.712 1.00 91.94 88 TYR A CA 1
ATOM 660 C C . TYR A 1 88 ? 1.605 0.627 -23.389 1.00 91.94 88 TYR A C 1
ATOM 662 O O . TYR A 1 88 ? 2.614 0.838 -22.718 1.00 91.94 88 TYR A O 1
ATOM 670 N N . ARG A 1 89 ? 1.546 0.951 -24.688 1.00 92.38 89 ARG A N 1
ATOM 671 C CA . ARG A 1 89 ? 2.665 1.615 -25.377 1.00 92.38 89 ARG A CA 1
ATOM 672 C C . ARG A 1 89 ? 2.773 3.062 -24.925 1.00 92.38 89 ARG A C 1
ATOM 674 O O . ARG A 1 89 ? 3.870 3.538 -24.641 1.00 92.38 89 ARG A O 1
ATOM 681 N N . VAL A 1 90 ? 1.633 3.743 -24.814 1.00 94.38 90 VAL A N 1
ATOM 682 C CA . VAL A 1 90 ? 1.572 5.113 -24.291 1.00 94.38 90 VAL A CA 1
ATOM 683 C C . VAL A 1 90 ? 1.952 5.148 -22.811 1.00 94.38 90 VAL A C 1
ATOM 685 O O . VAL A 1 90 ? 2.709 6.031 -22.406 1.00 94.38 90 VAL A O 1
ATOM 688 N N . LEU A 1 91 ? 1.479 4.186 -22.010 1.00 93.94 91 LEU A N 1
ATOM 689 C CA . LEU A 1 91 ? 1.874 4.047 -20.606 1.00 93.94 91 LEU A CA 1
ATOM 690 C C . LEU A 1 91 ? 3.394 3.877 -20.474 1.00 93.94 91 LEU A C 1
ATOM 692 O O . LEU A 1 91 ? 4.029 4.641 -19.748 1.00 93.94 91 LEU A O 1
ATOM 696 N N . ASP A 1 92 ? 3.979 2.931 -21.214 1.00 94.81 92 ASP A N 1
ATOM 697 C CA . ASP A 1 92 ? 5.418 2.662 -21.193 1.00 94.81 92 ASP A CA 1
ATOM 698 C C . ASP A 1 92 ? 6.232 3.898 -21.588 1.00 94.81 92 ASP A C 1
ATOM 700 O O . ASP A 1 92 ? 7.154 4.283 -20.872 1.00 94.81 92 ASP A O 1
ATOM 704 N N . ALA A 1 93 ? 5.853 4.577 -22.674 1.00 95.50 93 ALA A N 1
ATOM 705 C CA . ALA A 1 93 ? 6.529 5.791 -23.127 1.00 95.50 93 ALA A CA 1
ATOM 706 C C . ALA A 1 93 ? 6.485 6.915 -22.077 1.00 95.50 93 ALA A C 1
ATOM 708 O O . ALA A 1 93 ? 7.491 7.589 -21.848 1.00 95.50 93 ALA A O 1
ATOM 709 N N . ARG A 1 94 ? 5.345 7.099 -21.397 1.00 95.69 94 ARG A N 1
ATOM 710 C CA . ARG A 1 94 ? 5.213 8.084 -20.313 1.00 95.69 94 ARG A CA 1
ATOM 711 C C . ARG A 1 94 ? 6.097 7.738 -19.123 1.00 95.69 94 ARG A C 1
ATOM 713 O O . ARG A 1 94 ? 6.762 8.624 -18.595 1.00 95.69 94 ARG A O 1
ATOM 720 N N . ILE A 1 95 ? 6.140 6.469 -18.719 1.00 96.06 95 ILE A N 1
ATOM 721 C CA . ILE A 1 95 ? 6.996 6.029 -17.614 1.00 96.06 95 ILE A CA 1
ATOM 722 C C . ILE A 1 95 ? 8.467 6.234 -17.962 1.00 96.06 95 ILE A C 1
ATOM 724 O O . ILE A 1 95 ? 9.200 6.799 -17.158 1.00 96.06 95 ILE A O 1
ATOM 728 N N . GLN A 1 96 ? 8.892 5.863 -19.171 1.00 94.81 96 GLN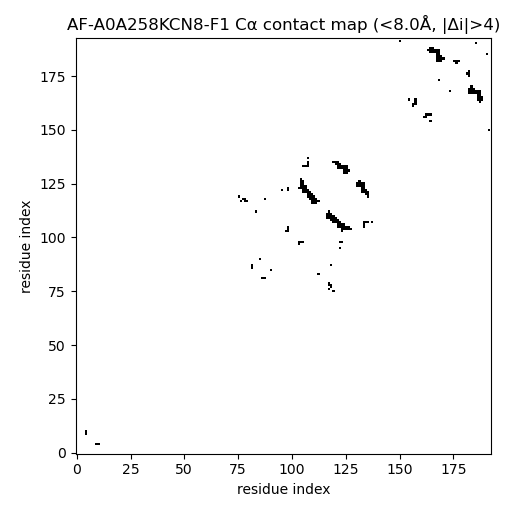 A N 1
ATOM 729 C CA . GLN A 1 96 ? 10.264 6.100 -19.626 1.00 94.81 96 GLN A CA 1
ATOM 730 C C . GLN A 1 96 ? 10.631 7.588 -19.601 1.00 94.81 96 GLN A C 1
ATOM 732 O O . GLN A 1 96 ? 11.732 7.940 -19.185 1.00 94.81 96 GLN A O 1
ATOM 737 N N . ALA A 1 97 ? 9.704 8.473 -19.983 1.00 95.19 97 ALA A N 1
ATOM 738 C CA . ALA A 1 97 ? 9.918 9.913 -19.879 1.00 95.19 97 ALA A CA 1
ATOM 739 C C . ALA A 1 97 ? 10.066 10.379 -18.416 1.00 95.19 97 ALA A C 1
ATOM 741 O O . ALA A 1 97 ? 10.928 11.206 -18.135 1.00 95.19 97 ALA A O 1
ATOM 742 N N . MET A 1 98 ? 9.290 9.827 -17.473 1.00 94.69 98 MET A N 1
ATOM 743 C CA . MET A 1 98 ? 9.454 10.119 -16.038 1.00 94.69 98 MET A CA 1
ATOM 744 C C . MET A 1 98 ? 10.787 9.604 -15.483 1.00 94.69 98 MET A C 1
ATOM 746 O O . MET A 1 98 ? 11.408 10.272 -14.664 1.00 94.69 98 MET A O 1
ATOM 750 N N . MET A 1 99 ? 11.253 8.443 -15.949 1.00 94.88 99 MET A N 1
ATOM 751 C CA . MET A 1 99 ? 12.544 7.867 -15.550 1.00 94.88 99 MET A CA 1
ATOM 752 C C . MET A 1 99 ? 13.749 8.712 -15.992 1.00 94.88 99 MET A C 1
ATOM 754 O O . MET A 1 99 ? 14.860 8.465 -15.530 1.00 94.88 99 MET A O 1
ATOM 758 N N . ALA A 1 100 ? 13.560 9.705 -16.871 1.00 91.94 100 ALA A N 1
ATOM 759 C CA . ALA A 1 100 ? 14.605 10.670 -17.208 1.00 91.94 100 ALA A CA 1
ATOM 760 C C . ALA A 1 100 ? 14.915 11.644 -16.052 1.00 91.94 100 ALA A C 1
ATOM 762 O O . ALA A 1 100 ? 15.966 12.291 -16.061 1.00 91.94 100 ALA A O 1
ATOM 763 N N . ASP A 1 101 ? 14.031 11.751 -15.053 1.00 91.25 101 ASP A N 1
ATOM 764 C CA . ASP A 1 101 ? 14.316 12.470 -13.815 1.00 91.25 101 ASP A CA 1
ATOM 765 C C . ASP A 1 101 ? 15.410 11.739 -13.020 1.00 91.25 101 ASP A C 1
ATOM 767 O O . ASP A 1 101 ? 15.275 10.573 -12.648 1.00 91.25 101 ASP A O 1
ATOM 771 N N . LYS A 1 102 ? 16.500 12.450 -12.708 1.00 84.12 102 LYS A N 1
ATOM 772 C CA . LYS A 1 102 ? 17.650 11.903 -11.973 1.00 84.12 102 LYS A CA 1
ATOM 773 C C . LYS A 1 102 ? 17.317 11.446 -10.551 1.00 84.12 102 LYS A C 1
ATOM 775 O O . LYS A 1 102 ? 18.134 10.752 -9.952 1.00 84.12 102 LYS A O 1
ATOM 780 N N . THR A 1 103 ? 16.175 11.850 -10.000 1.00 90.50 103 THR A N 1
ATOM 781 C CA . THR A 1 103 ? 15.685 11.417 -8.683 1.00 90.50 103 THR A CA 1
ATOM 782 C C . THR A 1 103 ? 14.919 10.093 -8.728 1.00 90.50 103 THR A C 1
ATOM 784 O O . THR A 1 103 ? 14.620 9.525 -7.677 1.00 90.50 103 THR A O 1
ATOM 787 N N . MET A 1 104 ? 14.609 9.587 -9.927 1.00 92.25 104 MET A N 1
ATOM 788 C CA . MET A 1 104 ? 13.902 8.329 -10.128 1.00 92.25 104 MET A CA 1
ATOM 789 C C . MET A 1 104 ? 14.884 7.213 -10.507 1.00 92.25 104 MET A C 1
ATOM 791 O O . MET A 1 104 ? 15.171 6.964 -11.674 1.00 92.25 104 MET A O 1
ATOM 795 N N . GLN A 1 105 ? 15.417 6.518 -9.504 1.00 94.00 105 GLN A N 1
ATOM 796 C CA . GLN A 1 105 ? 16.448 5.488 -9.703 1.00 94.00 105 GLN A CA 1
ATOM 797 C C . GLN A 1 105 ? 15.894 4.194 -10.297 1.00 94.00 105 GLN A C 1
ATOM 799 O O . GLN A 1 105 ? 16.515 3.599 -11.180 1.00 94.00 105 GLN A O 1
ATOM 804 N N . GLY A 1 106 ? 14.731 3.761 -9.819 1.00 94.44 106 GLY A N 1
ATOM 805 C CA . GLY A 1 106 ? 14.124 2.506 -10.227 1.00 94.44 106 GLY A CA 1
ATOM 806 C C . GLY A 1 106 ? 12.650 2.443 -9.865 1.00 94.44 106 GLY A C 1
ATOM 807 O O . GLY A 1 106 ? 12.229 2.955 -8.828 1.00 94.44 106 GLY A O 1
ATOM 808 N N . LEU A 1 107 ? 11.873 1.802 -10.729 1.00 95.19 107 LEU A N 1
ATOM 809 C CA . LEU A 1 107 ? 10.424 1.699 -10.617 1.00 9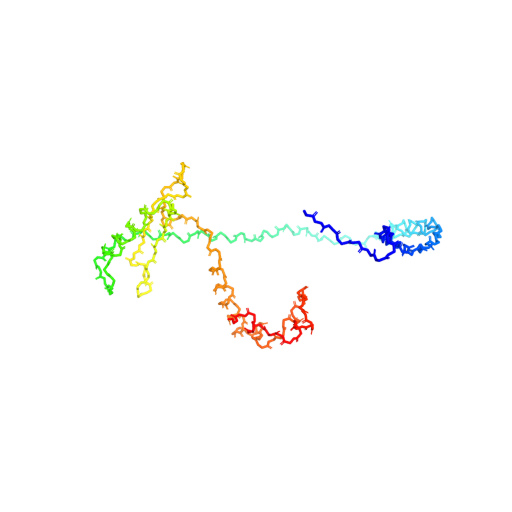5.19 107 LEU A CA 1
ATOM 810 C C . LEU A 1 107 ? 9.967 0.347 -11.163 1.00 95.19 107 LEU A C 1
ATOM 812 O O . LEU A 1 107 ? 10.422 -0.081 -12.218 1.00 95.19 107 LEU A O 1
ATOM 816 N N . ALA A 1 108 ? 9.049 -0.317 -10.470 1.00 95.12 108 ALA A N 1
ATOM 817 C CA . ALA A 1 108 ? 8.351 -1.490 -10.982 1.00 95.12 108 ALA A CA 1
ATOM 818 C C . ALA A 1 108 ? 6.862 -1.169 -11.104 1.00 95.12 108 ALA A C 1
ATOM 820 O O . ALA A 1 108 ? 6.280 -0.578 -10.194 1.00 95.12 108 ALA A O 1
ATOM 821 N N . ILE A 1 109 ? 6.252 -1.551 -12.225 1.00 95.19 109 ILE A N 1
ATOM 822 C CA . ILE A 1 109 ? 4.825 -1.358 -12.480 1.00 95.19 109 ILE A CA 1
ATOM 823 C C . ILE A 1 109 ? 4.199 -2.696 -12.825 1.00 95.19 109 ILE A C 1
ATOM 825 O O . ILE A 1 109 ? 4.711 -3.424 -13.673 1.00 95.19 109 ILE A O 1
ATOM 829 N N . ALA A 1 110 ? 3.072 -2.977 -12.176 1.00 93.69 110 ALA A N 1
ATOM 830 C CA . ALA A 1 110 ? 2.174 -4.068 -12.504 1.00 93.69 110 ALA A CA 1
ATOM 831 C C . ALA A 1 110 ? 0.753 -3.513 -12.678 1.00 93.69 110 ALA A C 1
ATOM 833 O O . ALA A 1 110 ? 0.302 -2.708 -11.863 1.00 93.69 110 ALA A O 1
ATOM 834 N N . VAL A 1 111 ? 0.055 -3.940 -13.726 1.00 93.06 111 VAL A N 1
ATOM 835 C CA . VAL A 1 111 ? -1.350 -3.614 -13.992 1.00 93.06 111 VAL A CA 1
ATOM 836 C C . VAL A 1 111 ? -2.140 -4.913 -13.992 1.00 93.06 111 VAL A C 1
ATOM 838 O O . VAL A 1 111 ? -1.749 -5.878 -14.652 1.00 93.06 111 VAL A O 1
ATOM 841 N N . VAL A 1 112 ? -3.237 -4.933 -13.237 1.00 91.62 112 VAL A N 1
ATOM 842 C CA . VAL A 1 112 ? -4.171 -6.059 -13.169 1.00 91.62 112 VAL A CA 1
ATOM 843 C C . VAL A 1 112 ? -5.474 -5.644 -13.844 1.00 91.62 112 VAL A C 1
ATOM 845 O O . VAL A 1 112 ? -6.095 -4.675 -13.418 1.00 91.62 112 VAL A O 1
ATOM 848 N N . GLU A 1 113 ? -5.893 -6.392 -14.861 1.00 88.50 113 GLU A N 1
ATOM 849 C CA . GLU A 1 113 ? -7.184 -6.243 -15.541 1.00 88.50 113 GLU A CA 1
ATOM 850 C C . GLU A 1 113 ? -7.917 -7.588 -15.502 1.00 88.50 113 GLU A C 1
ATOM 852 O O . GLU A 1 113 ? -7.311 -8.640 -15.716 1.00 88.50 113 GLU A O 1
ATOM 857 N N . ASP A 1 114 ? -9.208 -7.572 -15.162 1.00 87.50 114 ASP A N 1
ATOM 858 C CA . ASP A 1 114 ? -10.055 -8.772 -15.064 1.00 87.50 114 ASP A CA 1
ATOM 859 C C . ASP A 1 114 ? -9.430 -9.912 -14.236 1.00 87.50 114 ASP A C 1
ATOM 861 O O . ASP A 1 114 ? -9.461 -11.092 -14.601 1.00 87.50 114 ASP A O 1
ATOM 865 N N . GLY A 1 115 ? -8.805 -9.541 -13.112 1.00 89.81 115 GLY A N 1
ATOM 866 C CA . GLY A 1 115 ? -8.151 -10.471 -12.189 1.00 89.81 115 GLY A CA 1
ATOM 867 C C . GLY A 1 115 ? -6.848 -11.089 -12.709 1.00 89.81 115 GLY A C 1
ATOM 868 O O . GLY A 1 115 ? -6.339 -12.022 -12.089 1.00 89.81 115 GLY A O 1
ATOM 869 N N . ARG A 1 116 ? -6.292 -10.602 -13.827 1.00 87.19 116 ARG A N 1
ATOM 870 C CA . ARG A 1 116 ? -5.041 -11.097 -14.423 1.00 87.19 116 ARG A CA 1
ATOM 871 C C . ARG A 1 116 ? -4.013 -9.981 -14.577 1.00 87.19 116 ARG A C 1
ATOM 873 O O . ARG A 1 116 ? -4.364 -8.838 -14.843 1.00 87.19 116 ARG A O 1
ATOM 880 N N . LEU A 1 117 ? -2.731 -10.320 -14.441 1.00 88.75 117 LEU A N 1
ATOM 881 C CA . LEU A 1 117 ? -1.638 -9.394 -14.743 1.00 88.75 117 LEU A CA 1
ATOM 882 C C . LEU A 1 117 ? -1.617 -9.117 -16.251 1.00 88.75 117 LEU A C 1
ATOM 884 O O . LEU A 1 117 ? -1.345 -10.018 -17.041 1.00 88.75 117 LEU A O 1
ATOM 888 N N . ALA A 1 118 ? -1.918 -7.881 -16.632 1.00 89.31 118 ALA A N 1
ATOM 889 C CA . ALA A 1 118 ? -1.979 -7.432 -18.020 1.00 89.31 118 ALA A CA 1
ATOM 890 C C . ALA A 1 118 ? -0.687 -6.721 -18.462 1.00 89.31 118 ALA A C 1
ATOM 892 O O . ALA A 1 118 ? -0.329 -6.739 -19.638 1.00 89.31 118 ALA A O 1
ATOM 893 N N . PHE A 1 119 ? 0.054 -6.142 -17.515 1.00 90.25 119 PHE A N 1
ATOM 894 C CA . PHE A 1 119 ? 1.347 -5.509 -17.761 1.00 90.25 119 PHE A CA 1
ATOM 895 C C . PHE A 1 119 ? 2.228 -5.629 -16.527 1.00 90.25 119 PHE A C 1
ATOM 897 O O . PHE A 1 119 ? 1.778 -5.307 -15.434 1.00 90.25 119 PHE A O 1
ATOM 904 N N . VAL A 1 120 ? 3.479 -6.062 -16.688 1.00 93.62 120 VAL A N 1
ATOM 905 C CA . VAL A 1 120 ? 4.483 -6.062 -15.617 1.00 93.62 120 VAL A CA 1
ATOM 906 C C . VAL A 1 120 ? 5.821 -5.648 -16.208 1.00 93.62 120 VAL A C 1
ATOM 908 O O . VAL A 1 120 ? 6.306 -6.282 -17.145 1.00 93.62 120 VAL A O 1
ATOM 911 N N . LYS A 1 121 ? 6.424 -4.579 -15.687 1.00 94.44 121 LYS A N 1
ATOM 912 C CA . LYS A 1 121 ? 7.714 -4.087 -16.178 1.00 94.44 121 LYS A CA 1
ATOM 913 C C . LYS A 1 121 ? 8.499 -3.363 -15.093 1.00 94.44 121 LYS A C 1
ATOM 915 O O . LYS A 1 121 ? 7.945 -2.593 -14.310 1.00 94.44 121 LYS A O 1
ATOM 920 N N . GLY A 1 122 ? 9.804 -3.616 -15.077 1.00 95.69 122 GLY A N 1
ATOM 921 C CA . GLY A 1 122 ? 10.778 -2.871 -14.291 1.00 95.69 122 GLY A CA 1
ATOM 922 C C . GLY A 1 122 ? 11.488 -1.814 -15.135 1.00 95.69 122 GLY A C 1
ATOM 923 O O . GLY A 1 122 ? 11.739 -2.011 -16.326 1.00 95.69 122 GLY A O 1
ATOM 924 N N . TYR A 1 123 ? 11.816 -0.697 -14.501 1.00 95.62 123 TYR A N 1
ATOM 925 C CA . TYR A 1 123 ? 12.505 0.450 -15.070 1.00 95.62 123 TYR A CA 1
ATOM 926 C C . TYR A 1 123 ? 13.663 0.850 -14.162 1.00 95.62 123 TYR A C 1
ATOM 928 O O . TYR A 1 123 ? 13.546 0.803 -12.937 1.00 95.62 123 TYR A O 1
ATOM 936 N N . GLY A 1 124 ? 14.767 1.291 -14.761 1.00 94.88 124 GLY A N 1
ATOM 937 C CA . GLY A 1 124 ? 15.936 1.751 -14.016 1.00 94.88 124 GLY A CA 1
ATOM 938 C C . GLY A 1 124 ? 16.645 0.634 -13.244 1.00 94.88 124 GLY A C 1
ATOM 939 O O . GLY A 1 124 ? 16.673 -0.527 -13.667 1.00 94.88 124 GLY A O 1
ATOM 940 N N . ARG A 1 125 ? 17.272 1.005 -12.126 1.00 95.19 125 ARG A N 1
ATOM 941 C CA . ARG A 1 125 ? 18.129 0.133 -11.312 1.00 95.19 125 ARG A CA 1
ATOM 942 C C . ARG A 1 125 ? 17.815 0.282 -9.824 1.00 95.19 125 ARG A C 1
ATOM 944 O O . ARG A 1 125 ? 17.280 1.294 -9.386 1.00 95.19 125 ARG A O 1
ATOM 951 N N . THR A 1 126 ? 18.183 -0.715 -9.026 1.00 95.00 126 THR A N 1
ATOM 952 C CA . THR A 1 126 ? 17.937 -0.717 -7.573 1.00 95.00 126 THR A CA 1
ATOM 953 C C . THR A 1 126 ? 18.806 0.271 -6.790 1.00 95.00 126 THR A C 1
ATOM 955 O O . THR A 1 126 ? 18.477 0.602 -5.653 1.00 95.00 126 THR A O 1
ATOM 958 N N . ALA A 1 127 ? 19.899 0.756 -7.384 1.00 92.56 127 ALA A N 1
ATOM 959 C CA . ALA A 1 127 ? 20.787 1.767 -6.817 1.00 92.56 127 ALA A CA 1
ATOM 960 C C . ALA A 1 127 ? 21.453 2.596 -7.936 1.00 92.56 127 ALA A C 1
ATOM 962 O O . ALA A 1 127 ? 21.594 2.079 -9.050 1.00 92.56 127 ALA A O 1
ATOM 963 N N . PRO A 1 128 ? 21.889 3.845 -7.658 1.00 87.31 128 PRO A N 1
ATOM 964 C CA . PRO A 1 128 ? 22.556 4.701 -8.645 1.00 87.31 128 PRO A CA 1
ATOM 965 C C . PRO A 1 128 ? 23.832 4.084 -9.234 1.00 87.31 128 PRO A C 1
ATOM 967 O O . PRO A 1 128 ? 24.046 4.145 -10.441 1.00 87.31 128 PRO A O 1
ATOM 970 N N . GLU A 1 129 ? 24.652 3.456 -8.389 1.00 87.06 129 GLU A N 1
ATOM 971 C CA . GLU A 1 129 ? 25.914 2.821 -8.769 1.00 87.06 129 GLU A CA 1
ATOM 972 C C . GLU A 1 129 ? 25.907 1.364 -8.302 1.00 87.06 129 GLU A C 1
ATOM 974 O O . GLU A 1 129 ? 25.590 1.074 -7.149 1.00 87.06 129 GLU A O 1
ATOM 979 N N . GLY A 1 130 ? 26.203 0.431 -9.209 1.00 86.50 130 GLY A N 1
ATOM 980 C CA . GLY A 1 130 ? 26.274 -1.002 -8.893 1.00 86.50 130 GLY A CA 1
ATOM 981 C C . GLY A 1 130 ? 24.935 -1.695 -8.600 1.00 86.50 130 GLY A C 1
ATOM 982 O O . GLY A 1 130 ? 24.936 -2.877 -8.280 1.00 86.50 130 GLY A O 1
ATOM 983 N N . GLY A 1 131 ? 23.796 -1.002 -8.715 1.00 92.00 131 GLY A N 1
ATOM 984 C CA . GLY A 1 131 ? 22.474 -1.613 -8.541 1.00 92.00 131 GLY A CA 1
ATOM 985 C C . GLY A 1 131 ? 22.117 -2.570 -9.675 1.00 92.00 131 GLY A C 1
ATOM 986 O O . GLY A 1 131 ? 22.554 -2.388 -10.808 1.00 92.00 131 GLY A O 1
ATOM 987 N N . GLU A 1 132 ? 21.273 -3.557 -9.410 1.00 96.12 132 GLU A N 1
ATOM 988 C CA . GLU A 1 132 ? 20.748 -4.460 -10.437 1.00 96.12 132 GLU A CA 1
ATOM 989 C C . GLU A 1 132 ? 19.609 -3.792 -11.220 1.00 96.12 132 GLU A C 1
ATOM 991 O O . GLU A 1 132 ? 18.928 -2.919 -10.673 1.00 96.12 132 GLU A O 1
ATOM 996 N N . PRO A 1 133 ? 19.365 -4.170 -12.488 1.00 96.12 133 PRO A N 1
ATOM 997 C CA . PRO A 1 133 ? 18.151 -3.766 -13.185 1.00 96.12 133 PRO A CA 1
ATOM 998 C C . PRO A 1 133 ? 16.914 -4.145 -12.368 1.00 96.12 133 PRO A C 1
ATOM 1000 O O . PRO A 1 133 ? 16.845 -5.255 -11.832 1.00 96.12 133 PRO A O 1
ATOM 1003 N N . VAL A 1 134 ? 15.935 -3.244 -12.289 1.00 96.81 134 VAL A N 1
ATOM 1004 C CA . VAL A 1 134 ? 14.652 -3.569 -11.655 1.00 96.81 134 VAL A CA 1
ATOM 1005 C C . VAL A 1 134 ? 13.936 -4.626 -12.495 1.00 96.81 134 VAL A C 1
ATOM 1007 O O . VAL A 1 134 ? 13.786 -4.478 -13.707 1.00 96.81 134 VAL A O 1
ATOM 1010 N N . LYS A 1 135 ? 13.487 -5.693 -11.839 1.00 93.94 135 LYS A N 1
ATOM 1011 C CA . LYS A 1 135 ? 12.741 -6.815 -12.420 1.00 93.94 135 LYS A CA 1
ATOM 1012 C C . LYS A 1 135 ? 11.454 -7.036 -11.624 1.00 93.94 135 LYS A C 1
ATOM 1014 O O . LYS A 1 135 ? 11.252 -6.408 -10.585 1.00 93.94 135 LYS A O 1
ATOM 1019 N N . ALA A 1 136 ? 10.589 -7.929 -12.098 1.00 90.25 136 ALA A N 1
ATOM 1020 C CA . ALA A 1 136 ? 9.336 -8.254 -11.411 1.00 90.25 136 ALA A CA 1
ATOM 1021 C C . ALA A 1 136 ? 9.570 -8.820 -9.996 1.00 90.25 136 ALA A C 1
ATOM 1023 O O . ALA A 1 136 ? 8.746 -8.642 -9.106 1.00 90.25 136 ALA A O 1
ATOM 1024 N N . GLU A 1 137 ? 10.725 -9.445 -9.775 1.00 92.31 137 GLU A N 1
ATOM 1025 C CA . GLU A 1 137 ? 11.138 -10.068 -8.517 1.00 92.31 137 GLU A CA 1
ATOM 1026 C C . GLU A 1 137 ? 11.816 -9.083 -7.552 1.00 92.31 137 GLU A C 1
ATOM 1028 O O . GLU A 1 137 ? 12.175 -9.452 -6.433 1.00 92.31 137 GLU A O 1
ATOM 1033 N N . THR A 1 138 ? 12.062 -7.839 -7.976 1.00 95.44 138 THR A N 1
ATOM 1034 C CA . THR A 1 138 ? 12.757 -6.856 -7.143 1.00 95.44 138 THR A CA 1
ATOM 1035 C C . THR A 1 138 ? 11.928 -6.523 -5.903 1.00 95.44 138 THR A C 1
ATOM 1037 O O . THR A 1 138 ? 10.774 -6.112 -5.993 1.00 95.44 138 THR A O 1
ATOM 1040 N N . ILE A 1 139 ? 12.542 -6.656 -4.726 1.00 93.75 139 ILE A N 1
ATOM 1041 C CA . ILE A 1 139 ? 11.895 -6.372 -3.444 1.00 93.75 139 ILE A CA 1
ATOM 1042 C C . ILE A 1 139 ? 12.012 -4.881 -3.125 1.00 93.75 139 ILE A C 1
ATOM 1044 O O . ILE A 1 139 ? 13.113 -4.333 -3.046 1.00 93.75 139 ILE A O 1
ATOM 1048 N N . PHE A 1 140 ? 10.870 -4.245 -2.864 1.00 93.38 140 PHE A N 1
ATOM 1049 C CA . PHE A 1 140 ? 10.783 -2.846 -2.451 1.00 93.38 140 PHE A CA 1
ATOM 1050 C C . PHE A 1 140 ? 10.297 -2.712 -1.008 1.00 93.38 140 PHE A C 1
ATOM 1052 O O . PHE A 1 140 ? 9.475 -3.486 -0.518 1.00 93.38 140 PHE A O 1
ATOM 1059 N N . ARG A 1 141 ? 10.748 -1.654 -0.328 1.00 93.00 141 ARG A N 1
ATOM 1060 C CA . ARG A 1 141 ? 10.149 -1.220 0.938 1.00 93.00 141 ARG A CA 1
ATOM 1061 C C . ARG A 1 141 ? 8.868 -0.441 0.637 1.00 93.00 141 ARG A C 1
ATOM 1063 O O . ARG A 1 141 ? 8.908 0.756 0.396 1.00 93.00 141 ARG A O 1
ATOM 1070 N N . TRP A 1 142 ? 7.729 -1.115 0.703 1.00 91.19 142 TRP A N 1
ATOM 1071 C CA . TRP A 1 142 ? 6.401 -0.575 0.371 1.00 91.19 142 TRP A CA 1
ATOM 1072 C C . TRP A 1 142 ? 5.801 0.464 1.353 1.00 91.19 142 TRP A C 1
ATOM 1074 O O . TRP A 1 142 ? 4.712 0.984 1.122 1.00 91.19 142 TRP A O 1
ATOM 1084 N N . ALA A 1 143 ? 6.502 0.806 2.442 1.00 93.62 143 ALA A N 1
ATOM 1085 C CA . ALA A 1 143 ? 6.133 1.871 3.387 1.00 93.62 143 ALA A CA 1
ATOM 1086 C C . ALA A 1 143 ? 4.650 1.837 3.846 1.00 93.62 143 ALA A C 1
ATOM 1088 O O . ALA A 1 143 ? 4.168 0.804 4.319 1.00 93.62 143 ALA A O 1
ATOM 1089 N N . SER A 1 144 ? 3.929 2.965 3.747 1.00 96.19 144 SER A N 1
ATOM 1090 C CA . SER A 1 144 ? 2.530 3.115 4.190 1.00 96.19 144 SER A CA 1
ATOM 1091 C C . SER A 1 144 ? 1.531 2.198 3.483 1.00 96.19 144 SER A C 1
ATOM 1093 O O . SER A 1 144 ? 0.430 2.058 4.006 1.00 96.19 144 SER A O 1
ATOM 1095 N N . LEU A 1 145 ? 1.896 1.520 2.387 1.00 94.62 145 LEU A N 1
ATOM 1096 C CA . LEU A 1 145 ? 1.047 0.477 1.793 1.00 94.62 145 LEU A CA 1
ATOM 1097 C C . LEU A 1 145 ? 0.748 -0.658 2.790 1.00 94.62 145 LEU A C 1
ATOM 1099 O O . LEU A 1 145 ? -0.307 -1.283 2.725 1.00 94.62 145 LEU A O 1
ATOM 1103 N N . SER A 1 146 ? 1.611 -0.840 3.798 1.00 95.50 146 SER A N 1
ATOM 1104 C CA . SER A 1 146 ? 1.372 -1.760 4.920 1.00 95.50 146 SER A CA 1
ATOM 1105 C C . SER A 1 146 ? 0.059 -1.481 5.673 1.00 95.50 146 SER A C 1
ATOM 1107 O O . SER A 1 146 ? -0.508 -2.397 6.264 1.00 95.50 146 SER A O 1
ATOM 1109 N N . LYS A 1 147 ? -0.443 -0.234 5.674 1.00 94.88 147 LYS A N 1
ATOM 1110 C CA . LYS A 1 147 ? -1.676 0.140 6.391 1.00 94.88 147 LYS A CA 1
ATOM 1111 C C . LYS A 1 147 ? -2.920 -0.467 5.757 1.00 94.88 147 LYS A C 1
ATOM 1113 O O . LYS A 1 147 ? -3.796 -0.911 6.485 1.00 94.88 147 LYS A O 1
ATOM 1118 N N . THR A 1 148 ? -2.979 -0.540 4.429 1.00 94.94 148 THR A N 1
ATOM 1119 C CA . THR A 1 148 ? -4.110 -1.157 3.720 1.00 94.94 148 THR A CA 1
ATOM 1120 C C . THR A 1 148 ? -4.230 -2.636 4.077 1.00 94.94 148 THR A C 1
ATOM 1122 O O . THR A 1 148 ? -5.329 -3.131 4.317 1.00 94.94 148 THR A O 1
ATOM 1125 N N . VAL A 1 149 ? -3.094 -3.329 4.195 1.00 96.00 149 VAL A N 1
ATOM 1126 C CA . VAL A 1 149 ? -3.062 -4.727 4.645 1.00 96.00 149 VAL A CA 1
ATOM 1127 C C . VAL A 1 149 ? -3.527 -4.844 6.092 1.00 96.00 149 VAL A C 1
ATOM 1129 O O . VAL A 1 149 ? -4.404 -5.654 6.377 1.00 96.00 149 VAL A O 1
ATOM 1132 N N . ALA A 1 150 ? -3.007 -4.005 6.992 1.00 95.50 150 ALA A N 1
ATOM 1133 C CA . ALA A 1 150 ? -3.442 -3.993 8.387 1.00 95.50 150 ALA A CA 1
ATOM 1134 C C . ALA A 1 150 ? -4.951 -3.716 8.526 1.00 95.50 150 ALA A C 1
ATOM 1136 O O . ALA A 1 150 ? -5.628 -4.426 9.259 1.00 95.50 150 ALA A O 1
ATOM 1137 N N . GLY A 1 151 ? -5.493 -2.744 7.788 1.00 96.31 151 GLY A N 1
ATOM 1138 C CA . GLY A 1 151 ? -6.925 -2.435 7.786 1.00 96.31 151 GLY A CA 1
ATOM 1139 C C . GLY A 1 151 ? -7.782 -3.582 7.249 1.00 96.31 151 GLY A C 1
ATOM 1140 O O . GLY A 1 151 ? -8.788 -3.927 7.862 1.00 96.31 151 GLY A O 1
ATOM 1141 N N . THR A 1 152 ? -7.350 -4.232 6.164 1.00 97.00 152 THR A N 1
ATOM 1142 C CA . THR A 1 152 ? -8.055 -5.395 5.592 1.00 97.00 152 THR A CA 1
ATOM 1143 C C . THR A 1 152 ? -8.100 -6.559 6.581 1.00 97.00 152 THR A C 1
ATOM 1145 O O . THR A 1 152 ? -9.154 -7.157 6.784 1.00 97.00 152 THR A O 1
ATOM 1148 N N . LEU A 1 153 ? -6.976 -6.850 7.242 1.00 97.44 153 LEU A N 1
ATOM 1149 C CA . LEU A 1 153 ? -6.910 -7.892 8.266 1.00 97.44 153 LEU A CA 1
ATOM 1150 C C . LEU A 1 153 ? -7.779 -7.546 9.480 1.00 97.44 153 LEU A C 1
ATOM 1152 O O . LEU A 1 153 ? -8.482 -8.413 9.986 1.00 97.44 153 LEU A O 1
ATOM 1156 N N . SER A 1 154 ? -7.787 -6.287 9.924 1.00 96.81 154 SER A N 1
ATOM 1157 C CA . SER A 1 154 ? -8.678 -5.841 11.002 1.00 96.81 154 SER A CA 1
ATOM 1158 C C . SER A 1 154 ? -10.156 -6.010 10.639 1.00 96.81 154 SER A C 1
ATOM 1160 O O . SER A 1 154 ? -10.936 -6.450 11.479 1.00 96.81 154 SER A O 1
ATOM 1162 N N . ALA A 1 155 ? -10.542 -5.714 9.394 1.00 96.56 155 ALA A N 1
ATOM 1163 C CA . ALA A 1 155 ? -11.906 -5.927 8.912 1.00 96.56 155 ALA A CA 1
ATOM 1164 C C . ALA A 1 155 ? -12.276 -7.421 8.861 1.00 96.56 155 ALA A C 1
ATOM 1166 O O . ALA A 1 155 ? -13.367 -7.788 9.292 1.00 96.56 155 ALA A O 1
ATOM 1167 N N . GLN A 1 156 ? -11.361 -8.288 8.411 1.00 98.12 156 GLN A N 1
ATOM 1168 C CA . GLN A 1 156 ? -11.551 -9.744 8.462 1.00 98.12 156 GLN A CA 1
ATOM 1169 C C . GLN A 1 156 ? -11.723 -10.248 9.898 1.00 98.12 156 GLN A C 1
ATOM 1171 O O . GLN A 1 156 ? -12.674 -10.965 10.181 1.00 98.12 156 GLN A O 1
ATOM 1176 N N . LEU A 1 157 ? -10.874 -9.811 10.832 1.00 97.81 157 LEU A N 1
ATOM 1177 C CA . LEU A 1 157 ? -11.003 -10.175 12.247 1.00 97.81 157 LEU A CA 1
ATOM 1178 C C . LEU A 1 157 ? -12.328 -9.700 12.857 1.00 97.81 157 LEU A C 1
ATOM 1180 O O . LEU A 1 157 ? -12.881 -10.382 13.721 1.00 97.81 157 LEU A O 1
ATOM 1184 N N . ALA A 1 158 ? -12.841 -8.547 12.417 1.00 97.75 158 ALA A N 1
ATOM 1185 C CA . ALA A 1 158 ? -14.152 -8.066 12.831 1.00 97.75 158 ALA A CA 1
ATOM 1186 C C . ALA A 1 158 ? -15.288 -8.937 12.276 1.00 97.75 158 ALA A C 1
ATOM 1188 O O . ALA A 1 158 ? -16.210 -9.291 13.009 1.00 97.75 158 ALA A O 1
ATOM 1189 N N . GLN A 1 159 ? -15.196 -9.328 11.003 1.00 97.88 159 GLN A N 1
ATOM 1190 C CA . GLN A 1 159 ? -16.147 -10.238 10.364 1.00 97.88 159 GLN A CA 1
ATOM 1191 C C . GLN A 1 159 ? -16.165 -11.619 11.038 1.00 97.88 159 GLN A C 1
ATOM 1193 O O . GLN A 1 159 ? -17.236 -12.191 11.230 1.00 97.88 159 GLN A O 1
ATOM 1198 N N . ASP A 1 160 ? -15.000 -12.116 11.451 1.00 98.19 160 ASP A N 1
ATOM 1199 C CA . ASP A 1 160 ? -14.845 -13.391 12.158 1.00 98.19 160 ASP A CA 1
ATOM 1200 C C . ASP A 1 160 ? -15.260 -13.313 13.644 1.00 98.19 160 ASP A C 1
ATOM 1202 O O . ASP A 1 160 ? -15.216 -14.312 14.363 1.00 98.19 160 ASP A O 1
ATOM 1206 N N . GLY A 1 161 ? -15.656 -12.131 14.134 1.00 97.00 161 GLY A N 1
ATOM 1207 C CA . GLY A 1 161 ? -16.085 -11.907 15.517 1.00 97.00 161 GLY A CA 1
ATOM 1208 C C . GLY A 1 161 ? -14.950 -11.904 16.548 1.00 97.00 161 GLY A C 1
ATOM 1209 O O . GLY A 1 161 ? -15.214 -11.949 17.750 1.00 97.00 161 GLY A O 1
ATOM 1210 N N . VAL A 1 162 ? -13.688 -11.842 16.108 1.00 97.50 162 VAL A N 1
ATOM 1211 C CA . VAL A 1 162 ? -12.504 -11.804 16.988 1.00 97.50 162 VAL A CA 1
ATOM 1212 C C . VAL A 1 162 ? -12.380 -10.451 17.700 1.00 97.50 162 VAL A C 1
ATOM 1214 O O . VAL A 1 162 ? -11.924 -10.386 18.843 1.00 97.50 162 VAL A O 1
ATOM 1217 N N . LEU A 1 163 ? -12.803 -9.369 17.044 1.00 95.94 163 LEU A N 1
ATOM 1218 C CA . LEU A 1 163 ? -12.907 -8.023 17.614 1.00 95.94 163 LEU A CA 1
ATOM 1219 C C . LEU A 1 163 ? -14.156 -7.307 17.085 1.00 95.94 163 LEU A C 1
ATOM 1221 O O . LEU A 1 163 ? -14.722 -7.720 16.081 1.00 95.94 163 LEU A O 1
ATOM 1225 N N . SER A 1 164 ? -14.574 -6.219 17.728 1.00 97.00 164 SER A N 1
ATOM 1226 C CA . SER A 1 164 ? -15.524 -5.264 17.145 1.00 97.00 164 SER A CA 1
ATOM 1227 C C . SER A 1 164 ? -14.786 -4.003 16.704 1.00 97.00 164 SER A C 1
ATOM 1229 O O . SER A 1 164 ? -13.917 -3.515 17.425 1.00 97.00 164 SER A O 1
ATOM 1231 N N . LEU A 1 165 ? -15.163 -3.420 15.563 1.00 96.88 165 LEU A N 1
ATOM 1232 C CA . LEU A 1 165 ? -14.626 -2.118 15.141 1.00 96.88 165 LEU A CA 1
ATOM 1233 C C . LEU A 1 165 ? -14.980 -1.003 16.138 1.00 96.88 165 LEU A C 1
ATOM 1235 O O . LEU A 1 165 ? -14.200 -0.079 16.343 1.00 96.88 165 LEU A O 1
ATOM 1239 N N . THR A 1 166 ? -16.103 -1.148 16.840 1.00 96.75 166 THR A N 1
ATOM 1240 C CA . THR A 1 166 ? -16.546 -0.223 17.891 1.00 96.75 166 THR A CA 1
ATOM 1241 C C . THR A 1 166 ? -15.923 -0.505 19.260 1.00 96.75 166 THR A C 1
ATOM 1243 O O . THR A 1 166 ? -16.234 0.186 20.231 1.00 96.75 166 THR A O 1
ATOM 1246 N N . ASP A 1 167 ? -15.045 -1.511 19.380 1.00 96.50 167 ASP A N 1
ATOM 1247 C CA . ASP A 1 167 ? -14.338 -1.758 20.634 1.00 96.50 167 ASP A CA 1
ATOM 1248 C C . ASP A 1 167 ? -13.393 -0.590 20.954 1.00 96.50 167 ASP A C 1
ATOM 1250 O O . ASP A 1 167 ? -12.620 -0.179 20.084 1.00 96.50 167 ASP A O 1
ATOM 1254 N N . PRO A 1 168 ? -13.365 -0.091 22.203 1.00 95.81 168 PRO A N 1
ATOM 1255 C CA . PRO A 1 168 ? -12.391 0.915 22.598 1.00 95.81 168 PRO A CA 1
ATOM 1256 C C . PRO A 1 168 ? -10.974 0.326 22.601 1.00 95.81 168 PRO A C 1
ATOM 1258 O O . PRO A 1 168 ? -10.760 -0.798 23.063 1.00 95.81 168 PRO A O 1
ATOM 1261 N N . LEU A 1 169 ? -9.973 1.106 22.185 1.00 94.94 169 LEU A N 1
ATOM 1262 C CA . LEU A 1 169 ? -8.572 0.661 22.100 1.00 94.94 169 LEU A CA 1
ATOM 1263 C C . LEU A 1 169 ? -8.032 0.125 23.438 1.00 94.94 169 LEU A C 1
ATOM 1265 O O . LEU A 1 169 ? -7.213 -0.797 23.475 1.00 94.94 169 LEU A O 1
ATOM 1269 N N . GLY A 1 170 ? -8.516 0.670 24.557 1.00 94.06 170 GLY A N 1
ATOM 1270 C CA . GLY A 1 170 ? -8.179 0.221 25.907 1.00 94.06 170 GLY A CA 1
ATOM 1271 C C . GLY A 1 170 ? -8.533 -1.243 26.201 1.00 94.06 170 GLY A C 1
ATOM 1272 O O . GLY A 1 170 ? -7.891 -1.843 27.064 1.00 94.06 170 GLY A O 1
ATOM 1273 N N . LYS A 1 171 ? -9.489 -1.841 25.472 1.00 94.75 171 LYS A N 1
ATOM 1274 C CA . LYS A 1 171 ? -9.899 -3.251 25.618 1.00 94.75 171 LYS A CA 1
ATOM 1275 C C . LYS A 1 171 ? -8.749 -4.226 25.351 1.00 94.75 171 LYS A C 1
ATOM 1277 O O . LYS A 1 171 ? -8.675 -5.273 25.984 1.00 94.75 171 LYS A O 1
ATOM 1282 N N . PHE A 1 172 ? -7.824 -3.869 24.460 1.00 93.88 172 PHE A N 1
ATOM 1283 C CA . PHE A 1 172 ? -6.762 -4.760 23.980 1.00 93.88 172 PHE A CA 1
ATOM 1284 C C . PHE A 1 172 ? -5.477 -4.723 24.826 1.00 93.88 172 PHE A C 1
ATOM 1286 O O . PHE A 1 172 ? -4.426 -5.170 24.376 1.00 93.88 172 PHE A O 1
ATOM 1293 N N . GLY A 1 173 ? -5.517 -4.162 26.042 1.00 90.88 173 GLY A N 1
ATOM 1294 C CA . GLY A 1 173 ? -4.345 -4.122 26.927 1.00 90.88 173 GLY A CA 1
ATOM 1295 C C . GLY A 1 173 ? -3.187 -3.268 26.391 1.00 90.88 173 GLY A C 1
ATOM 1296 O O . GLY A 1 173 ? -2.024 -3.541 26.684 1.00 90.88 173 GLY A O 1
ATOM 1297 N N . THR A 1 174 ? -3.490 -2.238 25.595 1.00 89.25 174 THR A N 1
ATOM 1298 C CA . THR A 1 174 ? -2.478 -1.404 24.935 1.00 89.25 174 THR A CA 1
ATOM 1299 C C . THR A 1 174 ? -1.625 -0.587 25.918 1.00 89.25 174 THR A C 1
ATOM 1301 O O . THR A 1 174 ? -2.104 -0.046 26.925 1.00 89.25 174 THR A O 1
ATOM 1304 N N . SER A 1 175 ? -0.338 -0.435 25.597 1.00 93.38 175 SER A N 1
ATOM 1305 C CA . SER A 1 175 ? 0.570 0.502 26.271 1.00 93.38 175 SER A CA 1
ATOM 1306 C C . SER A 1 175 ? 0.382 1.953 25.808 1.00 93.38 175 SER A C 1
ATOM 1308 O O . SER A 1 175 ? 0.924 2.862 26.437 1.00 93.38 175 SER A O 1
ATOM 1310 N N . LEU A 1 176 ? -0.414 2.189 24.756 1.00 92.44 176 LEU A N 1
ATOM 1311 C CA . LEU A 1 176 ? -0.722 3.517 24.231 1.00 92.44 176 LEU A CA 1
ATOM 1312 C C . LEU A 1 176 ? -1.397 4.385 25.305 1.00 92.44 176 LEU A C 1
ATOM 1314 O O . LEU A 1 176 ? -2.366 3.974 25.949 1.00 92.44 176 LEU A O 1
ATOM 1318 N N . ARG A 1 177 ? -0.881 5.598 25.507 1.00 93.94 177 ARG A N 1
ATOM 1319 C CA . ARG A 1 177 ? -1.463 6.610 26.395 1.00 93.94 177 ARG A CA 1
ATOM 1320 C C . ARG A 1 177 ? -1.670 7.879 25.595 1.00 93.94 177 ARG A C 1
ATOM 1322 O O . ARG A 1 177 ? -0.711 8.427 25.058 1.00 93.94 177 ARG A O 1
ATOM 1329 N N . LEU A 1 178 ? -2.919 8.311 25.504 1.00 93.81 178 LEU A N 1
ATOM 1330 C CA . LEU A 1 178 ? -3.310 9.513 24.788 1.00 93.81 178 LEU A CA 1
ATOM 1331 C C . LEU A 1 178 ? -3.715 10.600 25.792 1.00 93.81 178 LEU A C 1
ATOM 1333 O O . LEU A 1 178 ? -4.093 10.282 26.925 1.00 93.81 178 LEU A O 1
ATOM 1337 N N . PRO A 1 179 ? -3.637 11.885 25.408 1.00 96.69 179 PRO A N 1
ATOM 1338 C CA . PRO A 1 179 ? -4.157 12.971 26.229 1.00 96.69 179 PRO A CA 1
ATOM 1339 C C . PRO A 1 179 ? -5.604 12.705 26.664 1.00 96.69 179 PRO A C 1
ATOM 1341 O O . PRO A 1 179 ? -6.397 12.158 25.898 1.00 96.69 179 PRO A O 1
ATOM 1344 N N . ASN A 1 180 ? -5.939 13.096 27.895 1.00 95.56 180 ASN A N 1
ATOM 1345 C CA . ASN A 1 180 ? -7.276 12.938 28.486 1.00 95.56 180 ASN A CA 1
ATOM 1346 C C . ASN A 1 180 ? -7.791 11.486 28.541 1.00 95.56 180 ASN A C 1
ATOM 1348 O O . ASN A 1 180 ? -8.998 11.269 28.562 1.00 95.56 180 ASN A O 1
ATOM 1352 N N . ASP A 1 181 ? -6.894 10.495 28.553 1.00 94.25 181 ASP A N 1
ATOM 1353 C CA . ASP A 1 181 ? -7.244 9.071 28.519 1.00 94.25 181 ASP A CA 1
ATOM 1354 C C . ASP A 1 181 ? -8.084 8.657 27.294 1.00 94.25 181 ASP A C 1
ATOM 1356 O O . ASP A 1 181 ? -8.833 7.677 27.351 1.00 94.25 181 ASP A O 1
ATOM 1360 N N . ALA A 1 182 ? -7.925 9.354 26.162 1.00 95.00 182 ALA A N 1
ATOM 1361 C CA . ALA A 1 182 ? -8.718 9.119 24.953 1.00 95.00 182 ALA A CA 1
ATOM 1362 C C . ALA A 1 182 ? -8.647 7.673 24.428 1.00 95.00 182 ALA A C 1
ATOM 1364 O O . ALA A 1 182 ? -9.578 7.212 23.780 1.00 95.00 182 ALA A O 1
ATOM 1365 N N . GLN A 1 183 ? -7.606 6.897 24.758 1.00 94.38 183 GLN A N 1
ATOM 1366 C CA . GLN A 1 183 ? -7.536 5.468 24.416 1.00 94.38 183 GLN A CA 1
ATOM 1367 C C . GLN A 1 183 ? -8.679 4.627 25.018 1.00 94.38 183 GLN A C 1
ATOM 1369 O O . GLN A 1 183 ? -8.898 3.497 24.592 1.00 94.38 183 GLN A O 1
ATOM 1374 N N . ARG A 1 184 ? -9.381 5.132 26.042 1.00 94.44 184 ARG A N 1
ATOM 1375 C CA . ARG A 1 184 ? -10.549 4.461 26.637 1.00 94.44 184 ARG A CA 1
ATOM 1376 C C . ARG A 1 184 ? -11.832 4.665 25.836 1.00 94.44 184 ARG A C 1
ATOM 1378 O O . ARG A 1 184 ? -12.777 3.917 26.053 1.00 94.44 184 ARG A O 1
ATOM 1385 N N . THR A 1 185 ? -11.869 5.674 24.971 1.00 95.12 185 THR A N 1
ATOM 1386 C CA . THR A 1 185 ? -13.065 6.064 24.216 1.00 95.12 185 THR A CA 1
ATOM 1387 C C . THR A 1 185 ? -12.883 5.904 22.716 1.00 95.12 185 THR A C 1
ATOM 1389 O O . THR A 1 185 ? -13.844 5.555 22.047 1.00 95.12 185 THR A O 1
ATOM 1392 N N . LEU A 1 186 ? -11.672 6.136 22.197 1.00 96.12 186 LEU A N 1
ATOM 1393 C CA . LEU A 1 186 ? -11.350 5.896 20.793 1.00 96.12 186 LEU A CA 1
ATOM 1394 C C . LEU A 1 186 ? -11.498 4.418 20.477 1.00 96.12 186 LEU A C 1
ATOM 1396 O O . LEU A 1 186 ? -11.024 3.564 21.234 1.00 96.12 186 LEU A O 1
ATOM 1400 N N . THR A 1 187 ? -12.148 4.151 19.359 1.00 96.44 187 THR A N 1
ATOM 1401 C CA . THR A 1 187 ? -12.468 2.815 18.880 1.00 96.44 187 THR A CA 1
ATOM 1402 C C . THR A 1 187 ? -11.411 2.301 17.903 1.00 96.44 187 THR A C 1
ATOM 1404 O O . THR A 1 187 ? -10.502 3.030 17.494 1.00 96.44 187 THR A O 1
ATOM 1407 N N . VAL A 1 188 ? -11.496 1.022 17.536 1.00 96.00 188 VAL A N 1
ATOM 1408 C CA . VAL A 1 188 ? -10.684 0.460 16.444 1.00 96.00 188 VAL A CA 1
ATOM 1409 C C . VAL A 1 188 ? -11.034 1.133 15.116 1.00 96.00 188 VAL A C 1
ATOM 1411 O O . VAL A 1 188 ? -10.139 1.381 14.315 1.00 96.00 188 VAL A O 1
ATOM 1414 N N . GLU A 1 189 ? -12.301 1.479 14.901 1.00 96.44 189 GLU A N 1
ATOM 1415 C CA . GLU A 1 189 ? -12.759 2.235 13.735 1.00 96.44 189 GLU A CA 1
ATOM 1416 C C . GLU A 1 189 ? -12.066 3.598 13.637 1.00 96.44 189 GLU A C 1
ATOM 1418 O O . GLU A 1 189 ? -11.480 3.901 12.601 1.00 96.44 189 GLU A O 1
ATOM 1423 N N . ASP A 1 190 ? -12.008 4.360 14.735 1.00 95.81 190 ASP A N 1
ATOM 1424 C CA . ASP A 1 190 ? -11.323 5.663 14.773 1.00 95.81 190 ASP A CA 1
ATOM 1425 C C . ASP A 1 190 ? -9.818 5.562 14.465 1.00 95.81 190 ASP A C 1
ATOM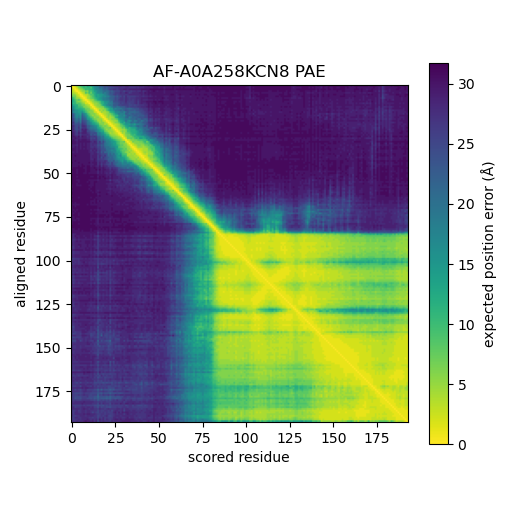 1427 O O . ASP A 1 190 ? -9.203 6.527 14.019 1.00 95.81 190 ASP A O 1
ATOM 1431 N N . LEU A 1 191 ? -9.199 4.407 14.736 1.00 94.12 191 LEU A N 1
ATOM 1432 C CA . LEU A 1 191 ? -7.789 4.154 14.425 1.00 94.12 191 LEU A CA 1
ATOM 1433 C C . LEU A 1 191 ? -7.564 3.810 12.943 1.00 94.12 191 LEU A C 1
ATOM 1435 O O . LEU A 1 191 ? -6.453 3.988 12.440 1.00 94.12 191 LEU A O 1
ATOM 1439 N N . LEU A 1 192 ? -8.581 3.256 12.278 1.00 94.56 192 LEU A N 1
ATOM 1440 C CA . LEU A 1 192 ? -8.523 2.819 10.881 1.00 94.56 192 LEU A CA 1
ATOM 1441 C C . LEU A 1 192 ? -9.046 3.872 9.892 1.00 94.56 192 LEU A C 1
ATOM 1443 O O . LEU A 1 192 ? -8.765 3.733 8.699 1.00 94.56 192 LEU A O 1
ATOM 1447 N N . ALA A 1 193 ? -9.787 4.871 10.380 1.00 86.38 193 ALA A N 1
ATOM 1448 C CA . ALA A 1 193 ? -10.274 6.026 9.624 1.00 86.38 193 ALA A CA 1
ATOM 1449 C C . ALA A 1 193 ? -9.132 6.945 9.149 1.00 86.38 193 ALA A C 1
ATOM 1451 O O . ALA A 1 193 ? -9.221 7.421 7.993 1.00 86.38 193 ALA A O 1
#

pLDDT: mean 73.75, std 23.3, range [29.66, 98.19]

Solvent-accessible surface area (backbone atoms only — not comparable to full-atom values): 12988 Å² total; per-residue (Å²): 140,85,80,93,76,60,100,78,78,64,84,85,78,83,77,84,77,76,81,79,81,81,78,84,77,81,82,74,86,68,72,74,64,58,61,60,58,59,58,58,65,62,66,72,73,77,81,80,84,88,80,92,72,89,75,76,82,77,69,83,75,72,75,73,74,81,77,70,68,73,77,77,75,69,77,80,69,70,65,65,82,68,92,60,98,61,62,62,69,61,50,49,54,52,50,55,59,55,51,68,41,88,86,47,48,53,49,74,49,74,42,74,53,98,93,36,83,54,41,76,50,41,39,59,18,77,37,94,73,93,38,53,72,35,43,92,83,59,87,73,89,66,65,76,61,54,52,58,55,54,49,52,50,52,51,49,37,32,75,72,64,77,46,57,51,79,39,32,46,51,78,74,73,57,88,76,81,44,78,92,56,41,36,63,67,41,25,46,45,71,75,71,110

Radius of gyration: 34.23 Å; Cα contacts (8 Å, |Δi|>4): 122; chains: 1; bounding box: 43×95×86 Å

Sequence (193 aa):
MLRPRDSAGRRLTKFYRTRVNTYAFRRRPRWRTAAAVVAVVAAVGAAGLTVSRCVAPKKPEQTAAVSAAPPALAPLVAPETSRGQIDYRVLDARIQAMMADKTMQGLAIAVVEDGRLAFVKGYGRTAPEGGEPVKAETIFRWASLSKTVAGTLSAQLAQDGVLSLTDPLGKFGTSLRLPNDAQRTLTVEDLLA

Secondary structure (DSSP, 8-state):
-PPP--TT---------------------THHHHHHHHHHHHHGGGS---------------------------------S-SSS--HHHHHHHHHHHTTSTT--EEEEEEEETTEEEEEEEEEBSSTTTPPBP-TT-----GGGHHHHHHHHHHHHHHTTSS-TTSBGGGGT-----GGGGGGT-BHHHHH-

Mean predicted aligned error: 18.77 Å